Protein AF-A0A1G3L7H3-F1 (afdb_monomer_lite)

Radius of gyration: 24.16 Å; chains: 1; bounding box: 56×53×62 Å

Structure (mmCIF, N/CA/C/O backbone):
data_AF-A0A1G3L7H3-F1
#
_entry.id   AF-A0A1G3L7H3-F1
#
loop_
_atom_site.group_PDB
_atom_site.id
_atom_site.type_symbol
_atom_site.label_atom_id
_atom_site.label_alt_id
_atom_site.label_comp_id
_atom_site.label_asym_id
_atom_site.label_entity_id
_atom_site.label_seq_id
_atom_site.pdbx_PDB_ins_code
_atom_site.Cartn_x
_atom_site.Cartn_y
_atom_site.Cartn_z
_atom_site.occupancy
_atom_site.B_iso_or_equiv
_atom_site.auth_seq_id
_atom_site.auth_comp_id
_atom_site.auth_asym_id
_atom_site.auth_atom_id
_atom_site.pdbx_PDB_model_num
ATOM 1 N N . MET A 1 1 ? -13.886 23.926 3.630 1.00 54.88 1 MET A N 1
ATOM 2 C CA . MET A 1 1 ? -14.546 22.627 3.882 1.00 54.88 1 MET A CA 1
ATOM 3 C C . MET A 1 1 ? -13.774 21.554 3.128 1.00 54.88 1 MET A C 1
ATOM 5 O O . MET A 1 1 ? -13.345 21.834 2.013 1.00 54.88 1 MET A O 1
ATOM 9 N N . ARG A 1 2 ? -13.486 20.394 3.735 1.00 67.50 2 ARG A N 1
ATOM 10 C CA . ARG A 1 2 ? -12.746 19.314 3.052 1.00 67.50 2 ARG A CA 1
ATOM 11 C C . ARG A 1 2 ? -13.749 18.470 2.260 1.00 67.50 2 ARG A C 1
ATOM 13 O O . ARG A 1 2 ? -14.740 18.019 2.831 1.00 67.50 2 ARG A O 1
ATOM 20 N N . LYS A 1 3 ? -13.498 18.273 0.964 1.00 84.94 3 LYS A N 1
ATOM 21 C CA . LYS A 1 3 ? -14.360 17.467 0.092 1.00 84.94 3 LYS A CA 1
ATOM 22 C C . LYS A 1 3 ? -13.846 16.032 -0.001 1.00 84.94 3 LYS A C 1
ATOM 24 O O . LYS A 1 3 ? -12.677 15.807 -0.307 1.00 84.94 3 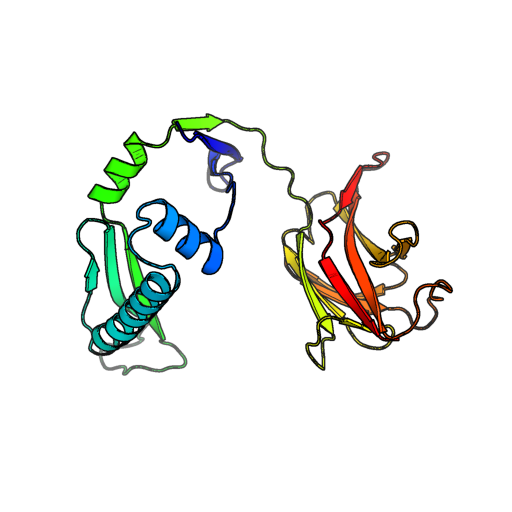LYS A O 1
ATOM 29 N N . LEU A 1 4 ? -14.719 15.062 0.240 1.00 89.25 4 LEU A N 1
ATOM 30 C CA . LEU A 1 4 ? -14.486 13.647 -0.012 1.00 89.25 4 LEU A CA 1
ATOM 31 C C . LEU A 1 4 ? -14.933 13.319 -1.440 1.00 89.25 4 LEU A C 1
ATOM 33 O O . LEU A 1 4 ? -16.130 13.247 -1.731 1.00 89.25 4 LEU A O 1
ATOM 37 N N . GLY A 1 5 ? -13.960 13.114 -2.325 1.00 92.00 5 GLY A N 1
ATOM 38 C CA . GLY A 1 5 ? -14.215 12.707 -3.703 1.00 92.00 5 GLY A CA 1
ATOM 39 C C . GLY A 1 5 ? -14.774 11.284 -3.783 1.00 92.00 5 GLY A C 1
ATOM 40 O O . GLY A 1 5 ? -14.257 10.369 -3.136 1.00 92.00 5 GLY A O 1
ATOM 41 N N . TYR A 1 6 ? -15.802 11.069 -4.603 1.00 94.69 6 TYR A N 1
ATOM 42 C CA . TYR A 1 6 ? -16.317 9.740 -4.934 1.00 94.69 6 TYR A CA 1
ATOM 43 C C . TYR A 1 6 ? -16.574 9.570 -6.433 1.00 94.69 6 TYR A C 1
ATOM 45 O O . TYR A 1 6 ? -16.919 10.514 -7.133 1.00 94.69 6 TYR A O 1
ATOM 53 N N . TYR A 1 7 ? -16.485 8.336 -6.924 1.00 93.31 7 TYR A N 1
ATOM 54 C CA . TYR A 1 7 ? -16.929 7.964 -8.268 1.00 93.31 7 TYR A CA 1
ATOM 55 C C . TYR A 1 7 ? -17.871 6.765 -8.210 1.00 93.31 7 TYR A C 1
ATOM 57 O O . TYR A 1 7 ? -17.886 6.002 -7.243 1.00 93.31 7 TYR A O 1
ATOM 65 N N . LEU A 1 8 ? -18.674 6.584 -9.257 1.00 94.50 8 LEU A N 1
ATOM 66 C CA . LEU A 1 8 ? -19.616 5.473 -9.342 1.00 94.50 8 LEU A CA 1
ATOM 67 C C . LEU A 1 8 ? -18.969 4.260 -10.015 1.00 94.50 8 LEU A C 1
ATOM 69 O O . LEU A 1 8 ? -18.327 4.370 -11.058 1.00 94.50 8 LEU A O 1
ATOM 73 N N . LYS A 1 9 ? -19.181 3.080 -9.435 1.00 90.38 9 LYS A N 1
ATOM 74 C CA . LYS A 1 9 ? -18.829 1.781 -10.017 1.00 90.38 9 LYS A CA 1
ATOM 75 C C . LYS A 1 9 ? -20.094 0.937 -10.132 1.00 90.38 9 LYS A C 1
ATOM 77 O O . LYS A 1 9 ? -20.925 0.959 -9.229 1.00 90.38 9 LYS A O 1
ATOM 82 N N . LYS A 1 10 ? -20.241 0.172 -11.218 1.00 89.31 10 LYS A N 1
ATOM 83 C CA . LYS A 1 10 ? -21.339 -0.798 -11.339 1.00 89.31 10 LYS A CA 1
ATOM 84 C C . LYS A 1 10 ? -21.277 -1.793 -10.175 1.00 89.31 10 LYS A C 1
ATOM 86 O O . LYS A 1 10 ? -20.201 -2.312 -9.862 1.00 89.31 10 LYS A O 1
ATOM 91 N N . ASN A 1 11 ? -22.414 -2.030 -9.533 1.00 89.56 11 ASN A N 1
ATOM 92 C CA . ASN A 1 11 ? -22.533 -3.029 -8.483 1.00 89.56 11 ASN A CA 1
ATOM 93 C C . ASN A 1 11 ? -22.408 -4.433 -9.111 1.00 89.56 11 ASN A C 1
ATOM 95 O O . ASN A 1 11 ? -23.114 -4.718 -10.074 1.00 89.56 11 ASN A O 1
ATOM 99 N N . PRO A 1 12 ? -21.528 -5.323 -8.619 1.00 83.31 12 PRO A N 1
ATOM 100 C CA . PRO A 1 12 ? -21.441 -6.686 -9.147 1.00 83.31 12 PRO A CA 1
ATOM 101 C C . PRO A 1 12 ? -22.656 -7.560 -8.791 1.00 83.31 12 PRO A C 1
ATOM 103 O O . PRO A 1 12 ? -22.856 -8.590 -9.4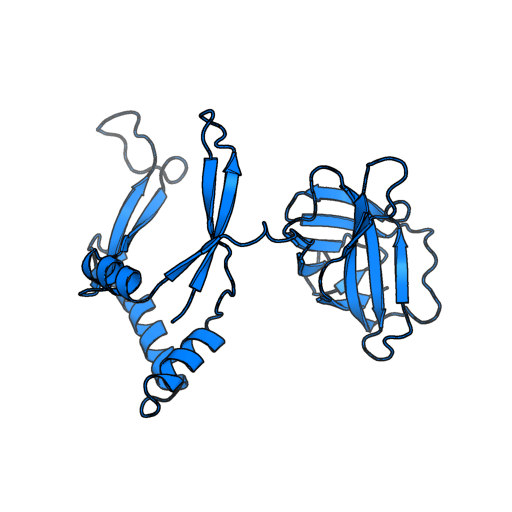22 1.00 83.31 12 PRO A O 1
ATOM 106 N N . LEU A 1 13 ? -23.459 -7.163 -7.799 1.00 92.56 13 LEU A N 1
ATOM 107 C CA . LEU A 1 13 ? -24.595 -7.935 -7.281 1.00 92.56 13 LEU A CA 1
ATOM 108 C C . LEU A 1 13 ? -25.962 -7.385 -7.718 1.00 92.56 13 LEU A C 1
ATOM 110 O O . LEU A 1 13 ? -26.991 -7.952 -7.369 1.00 92.56 13 LEU A O 1
ATOM 114 N N . SER A 1 14 ? -26.006 -6.256 -8.431 1.00 92.19 14 SER A N 1
ATOM 115 C CA . SER A 1 14 ? -27.261 -5.656 -8.901 1.00 92.19 14 SER A CA 1
ATOM 116 C C . SER A 1 14 ? -27.042 -4.761 -10.121 1.00 92.19 14 SER A C 1
ATOM 118 O O . SER A 1 14 ? -25.912 -4.447 -10.484 1.00 92.19 14 SER A O 1
ATOM 120 N N . ASN A 1 15 ? -28.126 -4.285 -10.737 1.00 90.31 15 ASN A N 1
ATOM 121 C CA . ASN A 1 15 ? -28.050 -3.331 -11.849 1.00 90.31 15 ASN A CA 1
ATOM 122 C C . ASN A 1 15 ? -27.759 -1.880 -11.414 1.00 90.31 15 ASN A C 1
ATOM 124 O O . ASN A 1 15 ? -27.652 -1.001 -12.265 1.00 90.31 15 ASN A O 1
ATOM 128 N N . ASN A 1 16 ? -27.607 -1.623 -10.112 1.00 95.25 16 ASN A N 1
ATOM 129 C CA . ASN A 1 16 ? -27.354 -0.289 -9.571 1.00 95.25 16 ASN A CA 1
ATOM 130 C C . ASN A 1 16 ? -25.855 0.057 -9.554 1.00 95.25 16 ASN A C 1
ATOM 132 O O . ASN A 1 16 ? -24.985 -0.778 -9.812 1.00 95.25 16 ASN A O 1
ATOM 136 N N . PHE A 1 17 ? -25.538 1.304 -9.208 1.00 93.56 17 PHE A N 1
ATOM 137 C CA . PHE A 1 17 ? -24.168 1.767 -8.984 1.00 93.56 17 PHE A CA 1
ATOM 138 C C . PHE A 1 17 ? -23.878 1.897 -7.486 1.00 93.56 17 PHE A C 1
ATOM 140 O O . PHE A 1 17 ? -24.770 2.190 -6.696 1.00 93.56 17 PHE A O 1
ATOM 147 N N . ILE A 1 18 ? -22.617 1.703 -7.107 1.00 93.88 18 ILE A N 1
ATOM 148 C CA . ILE A 1 18 ? -22.095 1.980 -5.767 1.00 93.88 18 ILE A CA 1
ATOM 149 C C . ILE A 1 18 ? -21.067 3.108 -5.842 1.00 93.88 18 ILE A C 1
ATOM 151 O O . ILE A 1 18 ? -20.291 3.186 -6.799 1.00 93.88 18 ILE A O 1
ATOM 155 N N . ALA A 1 19 ? -21.057 3.980 -4.836 1.00 93.75 19 ALA A N 1
ATOM 156 C CA . ALA A 1 19 ? -20.016 4.987 -4.689 1.00 93.75 19 ALA A CA 1
ATOM 157 C C . ALA A 1 19 ? -18.731 4.332 -4.167 1.00 93.75 19 ALA A C 1
ATOM 159 O O . ALA A 1 19 ? -18.762 3.527 -3.236 1.00 93.75 19 ALA A O 1
ATOM 160 N N . LYS A 1 20 ? -17.597 4.692 -4.761 1.00 91.56 20 LYS A N 1
ATOM 161 C CA . LYS A 1 20 ? -16.267 4.392 -4.240 1.00 91.56 20 LYS A CA 1
ATOM 162 C C . LYS A 1 20 ? -15.556 5.707 -3.959 1.00 91.56 20 LYS A C 1
ATOM 164 O O . LYS A 1 20 ? -15.502 6.573 -4.828 1.00 91.56 20 LYS A O 1
ATOM 169 N N . THR A 1 21 ? -15.040 5.847 -2.745 1.00 90.31 21 THR A N 1
ATOM 170 C CA . THR A 1 21 ? -14.288 7.028 -2.327 1.00 90.31 21 THR A CA 1
ATOM 171 C C . THR A 1 21 ? -12.902 7.037 -2.961 1.00 90.31 21 THR A C 1
ATOM 173 O O . THR A 1 21 ? -12.314 5.988 -3.249 1.00 90.31 21 THR A O 1
ATOM 176 N N . VAL A 1 22 ? -12.391 8.240 -3.198 1.00 84.62 22 VAL A N 1
ATOM 177 C CA . VAL A 1 22 ? -11.018 8.483 -3.629 1.00 84.62 22 VAL A CA 1
ATOM 178 C C . VAL A 1 22 ? -10.210 8.869 -2.400 1.00 84.62 22 VAL A C 1
ATOM 180 O O . VAL A 1 22 ? -10.469 9.894 -1.773 1.00 84.62 22 VAL A O 1
ATOM 183 N N . THR A 1 23 ? -9.243 8.030 -2.037 1.00 80.50 23 THR A N 1
ATOM 184 C CA . THR A 1 23 ? -8.272 8.364 -0.993 1.00 80.50 23 THR A CA 1
ATOM 185 C C . THR A 1 23 ? -7.302 9.398 -1.554 1.00 80.50 23 THR A C 1
ATOM 187 O O . THR A 1 23 ? -6.620 9.117 -2.534 1.00 80.50 23 THR A O 1
ATOM 190 N N . VAL A 1 24 ? -7.261 10.588 -0.949 1.00 77.31 24 VAL A N 1
ATOM 191 C CA . VAL A 1 24 ? -6.397 11.694 -1.400 1.00 77.31 24 VAL A CA 1
ATOM 192 C C . VAL A 1 24 ? -4.953 11.498 -0.942 1.00 77.31 24 VAL A C 1
ATOM 194 O O . VAL A 1 24 ? -4.030 11.776 -1.695 1.00 77.31 24 VAL A O 1
ATOM 197 N N . ASN A 1 25 ? -4.755 11.017 0.286 1.00 72.88 25 ASN A N 1
ATOM 198 C CA . ASN A 1 25 ? -3.435 10.727 0.833 1.00 72.88 25 ASN A CA 1
ATOM 199 C C . ASN A 1 25 ? -3.530 9.651 1.928 1.00 72.88 25 ASN A C 1
ATOM 201 O O . ASN A 1 25 ? -4.594 9.466 2.525 1.00 72.88 25 ASN A O 1
ATOM 205 N N . THR A 1 26 ? -2.417 8.976 2.208 1.00 77.31 26 THR A N 1
ATOM 206 C CA . THR A 1 26 ? -2.240 8.099 3.372 1.00 77.31 26 THR A CA 1
ATOM 207 C C . THR A 1 26 ? -1.131 8.678 4.236 1.00 77.31 26 THR A C 1
ATOM 209 O O . THR A 1 26 ? -0.016 8.843 3.762 1.00 77.31 26 THR A O 1
ATOM 212 N N . TYR A 1 27 ? -1.433 8.982 5.495 1.00 78.62 27 TYR A N 1
ATOM 213 C CA . TYR A 1 27 ? -0.454 9.554 6.417 1.00 78.62 27 TYR A CA 1
ATOM 214 C C . TYR A 1 27 ? 0.389 8.438 7.038 1.00 78.62 27 TYR A C 1
ATOM 216 O O . TYR A 1 27 ? -0.152 7.497 7.620 1.00 78.62 27 TYR A O 1
ATOM 224 N N . THR A 1 28 ? 1.710 8.559 6.936 1.00 85.56 28 THR A N 1
ATOM 225 C CA . THR A 1 28 ? 2.675 7.748 7.689 1.00 85.56 28 THR A CA 1
ATOM 226 C C . THR A 1 28 ? 2.697 8.148 9.168 1.00 85.56 28 THR A C 1
ATOM 228 O O . THR A 1 28 ? 2.243 9.232 9.536 1.00 85.56 28 THR A O 1
ATOM 231 N N . ASP A 1 29 ? 3.306 7.322 10.027 1.00 82.00 29 ASP A N 1
ATOM 232 C CA . ASP A 1 29 ? 3.497 7.640 11.452 1.00 82.00 29 ASP A CA 1
ATOM 233 C C . ASP A 1 29 ? 4.157 9.012 11.665 1.00 82.00 29 ASP A C 1
ATOM 235 O O . ASP A 1 29 ? 3.761 9.769 12.551 1.00 82.00 29 ASP A O 1
ATOM 239 N N . LYS A 1 30 ? 5.159 9.357 10.842 1.00 87.50 30 LYS A N 1
ATOM 240 C CA . LYS A 1 30 ? 5.865 10.642 10.936 1.00 87.50 30 LYS A CA 1
ATOM 241 C C . LYS A 1 30 ? 4.940 11.809 10.590 1.00 87.50 30 LYS A C 1
ATOM 243 O O . LYS A 1 30 ? 4.919 12.797 11.317 1.00 87.50 30 LYS A O 1
ATOM 248 N N . GLU A 1 31 ? 4.184 11.693 9.503 1.00 89.81 31 GLU A N 1
ATOM 249 C CA . GLU A 1 31 ? 3.268 12.746 9.050 1.00 89.81 31 GLU A CA 1
ATOM 250 C C . GLU A 1 31 ? 2.092 12.918 10.008 1.00 89.81 31 GLU A C 1
ATOM 252 O O . GLU A 1 31 ? 1.693 14.045 10.285 1.00 89.81 31 GLU A O 1
ATOM 257 N N . PHE A 1 32 ? 1.565 11.822 10.560 1.00 93.00 32 PHE A N 1
ATOM 258 C CA . PHE A 1 32 ? 0.487 11.881 11.541 1.00 93.00 32 PHE A CA 1
ATOM 259 C C . PHE A 1 32 ? 0.943 12.527 12.856 1.00 93.00 32 PHE A C 1
ATOM 261 O O . PHE A 1 32 ? 0.247 13.392 13.378 1.00 93.00 32 PHE A O 1
ATOM 268 N N . VAL A 1 33 ? 2.138 12.186 13.359 1.00 94.81 33 VAL A N 1
ATOM 269 C CA . VAL A 1 33 ? 2.725 12.852 14.537 1.00 94.81 33 VAL A CA 1
ATOM 270 C C . VAL A 1 33 ? 2.919 14.345 14.290 1.00 94.81 33 VAL A C 1
ATOM 272 O O . VAL A 1 33 ? 2.589 15.153 15.155 1.00 94.81 33 VAL A O 1
ATOM 275 N N . SER A 1 34 ? 3.436 14.714 13.117 1.00 93.62 34 SER A N 1
ATOM 276 C CA . SER A 1 34 ? 3.629 16.123 12.777 1.00 93.62 34 SER A CA 1
ATOM 277 C C . SER A 1 34 ? 2.290 16.862 12.685 1.00 93.62 34 SER A C 1
ATOM 279 O O . SER A 1 34 ? 2.163 17.964 13.208 1.00 93.62 34 SER A O 1
ATOM 281 N N . ALA A 1 35 ? 1.249 16.228 12.130 1.00 94.75 35 ALA A N 1
ATOM 282 C CA . ALA A 1 35 ? -0.106 16.778 12.128 1.00 94.75 35 ALA A CA 1
ATOM 283 C C . ALA A 1 35 ? -0.653 16.973 13.554 1.00 94.75 35 ALA A C 1
ATOM 285 O O . ALA A 1 35 ? -1.207 18.024 13.849 1.00 94.75 35 ALA A O 1
ATOM 286 N N . MET A 1 36 ? -0.446 16.018 14.468 1.00 96.31 36 MET A N 1
ATOM 287 C CA . MET A 1 36 ? -0.836 16.178 15.877 1.00 96.31 36 MET A CA 1
ATOM 288 C C . MET A 1 36 ? -0.100 17.341 16.560 1.00 96.31 36 MET A C 1
ATOM 290 O O . MET A 1 36 ? -0.717 18.090 17.309 1.00 96.31 36 MET A O 1
ATOM 294 N N . HIS A 1 37 ? 1.197 17.516 16.288 1.00 95.44 37 HIS A N 1
ATOM 295 C CA . HIS A 1 37 ? 1.975 18.646 16.809 1.00 95.44 37 HIS A CA 1
ATOM 296 C C . HIS A 1 37 ? 1.493 19.995 16.254 1.00 95.44 37 HIS A C 1
ATOM 298 O O . HIS A 1 37 ? 1.560 21.009 16.939 1.00 95.44 37 HIS A O 1
ATOM 304 N N . GLN A 1 38 ? 0.991 20.024 15.019 1.00 96.12 38 GLN A N 1
ATOM 305 C CA . GLN A 1 38 ? 0.409 21.235 14.438 1.00 96.12 38 GLN A CA 1
ATOM 306 C C . GLN A 1 38 ? -0.933 21.611 15.079 1.00 96.12 38 GLN A C 1
ATOM 308 O O . GLN A 1 38 ? -1.233 22.799 15.175 1.00 96.12 38 GLN A O 1
ATOM 313 N N . GLU A 1 39 ? -1.720 20.629 15.531 1.00 94.88 39 GLU A N 1
ATOM 314 C CA . GLU A 1 39 ? -2.966 20.876 16.272 1.00 94.88 39 GLU A CA 1
ATOM 315 C C . GLU A 1 39 ? -2.697 21.398 17.698 1.00 94.88 39 GLU A C 1
ATOM 317 O O . GLU A 1 39 ? -3.460 22.220 18.202 1.00 94.88 39 GLU A O 1
ATOM 322 N N . ASP A 1 40 ? -1.600 20.971 18.339 1.00 93.75 40 ASP A N 1
ATOM 323 C CA . ASP A 1 40 ? -1.125 21.521 19.616 1.00 93.75 40 ASP A CA 1
ATOM 324 C C . ASP A 1 40 ? 0.410 21.568 19.680 1.00 93.75 40 ASP A C 1
ATOM 326 O O . ASP A 1 40 ? 1.094 20.576 19.963 1.00 93.75 40 ASP A O 1
ATOM 330 N N . ASN A 1 41 ? 0.959 22.764 19.458 1.00 92.06 41 ASN A N 1
ATOM 331 C CA . ASN A 1 41 ? 2.401 22.991 19.403 1.00 92.06 41 ASN A CA 1
ATOM 332 C C . ASN A 1 41 ? 3.088 23.000 20.781 1.00 92.06 41 ASN A C 1
ATOM 334 O O . ASN A 1 41 ? 4.317 23.073 20.842 1.00 92.06 41 ASN A O 1
ATOM 338 N N . ASN A 1 42 ? 2.333 22.882 21.880 1.00 96.06 42 ASN A N 1
ATOM 339 C CA . ASN A 1 42 ? 2.896 22.789 23.229 1.00 96.06 42 ASN A CA 1
ATOM 340 C C . ASN A 1 42 ? 3.446 21.391 23.542 1.00 96.06 42 ASN A C 1
ATOM 342 O O . ASN A 1 42 ? 4.229 21.230 24.480 1.00 96.06 42 ASN A O 1
ATOM 346 N N . ILE A 1 43 ? 3.048 20.373 22.772 1.00 95.00 43 ILE A N 1
ATOM 347 C CA . ILE A 1 43 ? 3.521 18.997 22.926 1.00 95.00 43 ILE A CA 1
ATOM 348 C C . ILE A 1 43 ? 4.512 18.706 21.807 1.00 95.00 43 ILE A C 1
ATOM 350 O O . ILE A 1 43 ? 4.163 18.762 20.633 1.00 95.00 43 ILE A O 1
ATOM 354 N N . SER A 1 44 ? 5.751 18.356 22.146 1.00 97.00 44 SER A N 1
ATOM 355 C CA . SER A 1 44 ? 6.759 18.019 21.134 1.00 97.00 44 SER A CA 1
ATOM 356 C C . SER A 1 44 ? 6.398 16.743 20.364 1.00 97.00 44 SER A C 1
ATOM 358 O O . SER A 1 44 ? 5.818 15.803 20.914 1.00 97.00 44 SER A O 1
ATOM 360 N N . GLU A 1 45 ? 6.839 16.645 19.106 1.00 96.12 45 GLU A N 1
ATOM 361 C CA . GLU A 1 45 ? 6.672 15.426 18.299 1.00 96.12 45 GLU A CA 1
ATOM 362 C C . GLU A 1 45 ? 7.213 14.165 18.997 1.00 96.12 45 GLU A C 1
ATOM 364 O O . GLU A 1 45 ? 6.661 13.073 18.847 1.00 96.12 45 GLU A O 1
ATOM 369 N N . GLN A 1 46 ? 8.290 14.297 19.780 1.00 96.50 46 GLN A N 1
ATOM 370 C CA . GLN A 1 46 ? 8.865 13.181 20.526 1.00 96.50 46 GLN A CA 1
ATOM 371 C C . GLN A 1 46 ? 7.930 12.711 21.647 1.00 96.50 46 GLN A C 1
ATOM 373 O O . GLN A 1 46 ? 7.684 11.512 21.770 1.00 96.50 46 GLN A O 1
ATOM 378 N N . GLN A 1 47 ? 7.340 13.640 22.403 1.00 97.62 47 GLN A N 1
ATOM 379 C CA . GLN A 1 47 ? 6.350 13.303 23.429 1.00 97.62 47 GLN A CA 1
ATOM 380 C C . GLN A 1 47 ? 5.117 12.625 22.820 1.00 97.62 47 GLN A C 1
ATOM 382 O O . GLN A 1 47 ? 4.650 11.622 23.357 1.00 97.62 47 GLN A O 1
ATOM 387 N N . ILE A 1 48 ? 4.628 13.104 21.670 1.00 97.62 48 ILE A N 1
ATOM 388 C CA . ILE A 1 48 ? 3.507 12.476 20.950 1.00 97.62 48 ILE A CA 1
ATOM 389 C C . ILE A 1 48 ? 3.852 11.026 20.575 1.00 97.62 48 ILE A C 1
ATOM 391 O O . ILE A 1 48 ? 3.071 10.110 20.845 1.00 97.62 48 ILE A O 1
ATOM 395 N N . LYS A 1 49 ? 5.045 10.786 20.010 1.00 96.31 49 LYS A N 1
ATOM 396 C CA . LYS A 1 49 ? 5.522 9.428 19.683 1.00 96.31 49 LYS A CA 1
ATOM 397 C C . LYS A 1 49 ? 5.568 8.525 20.909 1.00 96.31 49 LYS A C 1
ATOM 399 O O . LYS A 1 49 ? 5.172 7.360 20.826 1.00 96.31 49 LYS A O 1
ATOM 404 N N . ASP A 1 50 ? 6.048 9.037 22.035 1.00 97.12 50 ASP A N 1
ATOM 405 C CA . ASP A 1 50 ? 6.181 8.252 23.260 1.00 97.12 50 ASP A CA 1
ATOM 406 C C . ASP A 1 50 ? 4.813 7.900 23.861 1.00 97.12 50 ASP A C 1
ATOM 408 O O . ASP A 1 50 ? 4.601 6.752 24.266 1.00 97.12 50 ASP A O 1
ATOM 412 N N . VAL A 1 51 ? 3.844 8.820 23.810 1.00 96.50 51 VAL A N 1
ATOM 413 C CA . VAL A 1 51 ? 2.447 8.552 24.195 1.00 96.50 51 VAL A CA 1
ATOM 414 C C . VAL A 1 51 ? 1.818 7.486 23.296 1.00 96.50 51 VAL A C 1
ATOM 416 O O . VAL A 1 51 ? 1.209 6.546 23.807 1.00 96.50 51 VAL A O 1
ATOM 419 N N . MET A 1 52 ? 2.006 7.562 21.976 1.00 95.62 52 MET A N 1
ATOM 420 C CA . MET A 1 52 ? 1.491 6.557 21.035 1.00 95.62 52 MET A CA 1
ATOM 421 C C . MET A 1 52 ? 2.074 5.163 21.310 1.00 95.62 52 MET A C 1
ATOM 423 O O . MET A 1 52 ? 1.335 4.177 21.386 1.00 95.62 52 MET A O 1
ATOM 427 N N . LYS A 1 53 ? 3.389 5.063 21.547 1.00 95.94 53 LYS A N 1
ATOM 428 C CA . LYS A 1 53 ? 4.039 3.798 21.936 1.00 95.94 53 LYS A CA 1
ATOM 429 C C . LYS A 1 53 ? 3.479 3.252 23.248 1.00 95.94 53 LYS A C 1
ATOM 431 O O . LYS A 1 53 ? 3.239 2.047 23.364 1.00 95.94 53 LYS A O 1
ATOM 436 N N . LEU A 1 54 ? 3.264 4.123 24.234 1.00 97.44 54 LEU A N 1
ATOM 437 C CA . LEU A 1 54 ? 2.699 3.739 25.523 1.00 97.44 54 LEU A CA 1
ATOM 438 C C . LEU A 1 54 ? 1.254 3.246 25.382 1.00 97.44 54 LEU A C 1
ATOM 440 O O . LEU A 1 54 ? 0.908 2.227 25.986 1.00 97.44 54 LEU A O 1
ATOM 444 N N . LEU A 1 55 ? 0.439 3.913 24.559 1.00 95.62 55 LEU A N 1
ATOM 445 C CA . LEU A 1 55 ? -0.928 3.503 24.241 1.00 95.62 55 LEU A CA 1
ATOM 446 C C . LEU A 1 55 ? -0.948 2.102 23.623 1.00 95.62 55 LEU A C 1
ATOM 448 O O . LEU A 1 55 ? -1.691 1.243 24.099 1.00 95.62 55 LEU A O 1
ATOM 452 N N . ILE A 1 56 ? -0.097 1.840 22.625 1.00 95.62 56 ILE A N 1
ATOM 453 C CA . ILE A 1 56 ? 0.017 0.526 21.970 1.00 95.62 56 ILE A CA 1
ATOM 454 C C . ILE A 1 56 ? 0.419 -0.551 22.984 1.00 95.62 56 ILE A C 1
ATOM 456 O O . ILE A 1 56 ? -0.259 -1.572 23.112 1.00 95.62 56 ILE A O 1
ATOM 460 N N . LYS A 1 57 ? 1.491 -0.314 23.752 1.00 97.56 57 LYS A N 1
ATOM 461 C CA . LYS A 1 57 ? 2.013 -1.276 24.737 1.00 97.56 57 LYS A CA 1
ATOM 462 C C . LYS A 1 57 ? 0.988 -1.596 25.826 1.00 97.56 57 LYS A C 1
ATOM 464 O O . LYS A 1 57 ? 0.796 -2.759 26.181 1.00 97.56 57 LYS A O 1
ATOM 469 N N . THR A 1 58 ? 0.327 -0.569 26.352 1.00 97.81 58 THR A N 1
ATOM 470 C CA . THR A 1 58 ? -0.703 -0.716 27.388 1.00 97.81 58 THR A CA 1
ATOM 471 C C . THR A 1 58 ? -1.913 -1.458 26.839 1.00 97.81 58 THR A C 1
ATOM 473 O O . THR A 1 58 ? -2.414 -2.378 27.485 1.00 97.81 58 THR A O 1
ATOM 476 N N . SER A 1 59 ? -2.328 -1.127 25.614 1.00 96.69 59 SER A N 1
ATOM 477 C CA . SER A 1 59 ? -3.456 -1.785 24.962 1.00 96.69 59 SER A CA 1
ATOM 478 C C . SER A 1 59 ? -3.199 -3.270 24.743 1.00 96.69 59 SER A C 1
ATOM 480 O O . SER A 1 59 ? -4.044 -4.089 25.093 1.00 96.69 59 SER A O 1
ATOM 482 N N . ALA A 1 60 ? -2.012 -3.640 24.256 1.00 96.56 60 ALA A N 1
ATOM 483 C CA . ALA A 1 60 ? -1.636 -5.039 24.064 1.00 96.56 60 ALA A CA 1
ATOM 484 C C . ALA A 1 60 ? -1.726 -5.845 25.372 1.00 96.56 60 ALA A C 1
ATOM 486 O O . ALA A 1 60 ? -2.304 -6.930 25.382 1.00 96.56 60 ALA A O 1
ATOM 487 N N . LYS A 1 61 ? -1.230 -5.285 26.486 1.00 97.94 61 LYS A N 1
ATOM 488 C CA . LYS A 1 61 ? -1.296 -5.920 27.813 1.00 97.94 61 LYS A CA 1
ATOM 489 C C . LYS A 1 61 ? -2.733 -6.107 28.309 1.00 97.94 61 LYS A C 1
ATOM 491 O O . LYS A 1 61 ? -3.050 -7.135 28.897 1.00 97.94 61 LYS A O 1
ATOM 496 N N . ILE A 1 62 ? -3.598 -5.114 28.112 1.00 97.88 62 ILE A N 1
ATOM 497 C CA . ILE A 1 62 ? -4.999 -5.190 28.550 1.00 97.88 62 ILE A CA 1
ATOM 498 C C . ILE A 1 62 ? -5.768 -6.209 27.697 1.00 97.88 62 ILE A C 1
ATOM 500 O O . ILE A 1 62 ? -6.468 -7.062 28.245 1.00 97.88 62 ILE A O 1
ATOM 504 N N . LEU A 1 63 ? -5.603 -6.163 26.371 1.00 97.31 63 LEU A N 1
ATOM 505 C CA . LEU A 1 63 ? -6.271 -7.067 25.429 1.00 97.31 63 LEU A CA 1
ATOM 506 C C . LEU A 1 63 ? -5.812 -8.523 25.604 1.00 97.31 63 LEU A C 1
ATOM 508 O O . LEU A 1 63 ? -6.632 -9.429 25.480 1.00 97.31 63 LEU A O 1
ATOM 512 N N . SER A 1 64 ? -4.540 -8.771 25.946 1.00 96.44 64 SER A N 1
ATOM 513 C CA . SER A 1 64 ? -4.037 -10.135 26.185 1.00 96.44 64 SER A CA 1
ATOM 514 C C . SER A 1 64 ? -4.678 -10.817 27.397 1.00 96.44 64 SER A C 1
ATOM 516 O O . SER A 1 64 ? -4.584 -12.029 27.536 1.00 96.44 64 SER A O 1
ATOM 518 N N . MET A 1 65 ? -5.330 -10.050 28.273 1.00 96.62 65 MET A N 1
ATOM 519 C CA . MET A 1 65 ? -6.101 -10.559 29.410 1.00 96.62 65 MET A CA 1
ATOM 520 C C . MET A 1 65 ? -7.581 -10.805 29.062 1.00 96.62 65 MET A C 1
ATOM 522 O O . MET A 1 65 ? -8.377 -11.074 29.953 1.00 96.62 65 MET A O 1
ATOM 526 N N . GLY A 1 66 ? -7.975 -10.674 27.789 1.00 95.81 66 GLY A N 1
ATOM 527 C CA . GLY A 1 66 ? -9.364 -10.837 27.344 1.00 95.81 66 GLY A CA 1
ATOM 528 C C . GLY A 1 66 ? -10.247 -9.600 27.545 1.00 95.81 66 GLY A C 1
ATOM 529 O O . GLY A 1 66 ? -11.438 -9.644 27.248 1.00 95.81 66 GLY A O 1
ATOM 530 N N . ASN A 1 67 ? -9.685 -8.486 28.023 1.00 98.00 67 ASN A N 1
ATOM 531 C CA . ASN A 1 67 ? -10.442 -7.257 28.259 1.00 98.00 67 ASN A CA 1
ATOM 532 C C . ASN A 1 67 ? -10.703 -6.489 26.958 1.00 98.00 67 ASN A C 1
ATOM 534 O O . ASN A 1 67 ? -9.964 -6.615 25.985 1.00 98.00 67 ASN A O 1
ATOM 538 N N . ALA A 1 68 ? -11.717 -5.624 26.969 1.00 97.75 68 ALA A N 1
ATOM 539 C CA . ALA A 1 68 ? -11.944 -4.631 25.923 1.00 97.75 68 ALA A CA 1
ATOM 540 C C . ALA A 1 68 ? -11.470 -3.243 26.378 1.00 97.75 68 ALA A C 1
ATOM 542 O O . ALA A 1 68 ? -11.537 -2.910 27.559 1.00 97.75 68 ALA A O 1
ATOM 543 N N . ILE A 1 69 ? -11.043 -2.418 25.425 1.00 98.06 69 ILE A N 1
ATOM 544 C CA . ILE A 1 69 ? -10.631 -1.031 25.653 1.00 98.06 69 ILE A CA 1
ATOM 545 C C . ILE A 1 69 ? -11.624 -0.124 24.945 1.00 98.06 69 ILE A C 1
ATOM 547 O O . ILE A 1 69 ? -11.883 -0.291 23.753 1.00 98.06 69 ILE A O 1
ATOM 551 N N . VAL A 1 70 ? -12.164 0.847 25.673 1.00 97.25 70 VAL A N 1
ATOM 552 C CA . VAL A 1 70 ? -12.981 1.922 25.111 1.00 97.25 70 VAL A CA 1
ATOM 553 C C . VAL A 1 70 ? -12.180 3.208 25.222 1.00 97.25 70 VAL A C 1
ATOM 555 O O . VAL A 1 70 ? -11.867 3.642 26.326 1.00 97.25 70 VAL A O 1
ATOM 558 N N . ILE A 1 71 ? -11.857 3.808 24.079 1.00 95.69 71 ILE A N 1
ATOM 559 C CA . ILE A 1 71 ? -11.346 5.175 24.000 1.00 95.69 71 ILE A CA 1
ATOM 560 C C . ILE A 1 71 ? -12.576 6.068 23.808 1.00 95.69 71 ILE A C 1
ATOM 562 O O . ILE A 1 71 ? -13.203 5.996 22.741 1.00 95.69 71 ILE A O 1
ATOM 566 N N . PRO A 1 72 ? -12.974 6.854 24.829 1.00 94.94 72 PRO A N 1
ATOM 567 C CA . PRO A 1 72 ? -14.215 7.616 24.801 1.00 94.94 72 PRO A CA 1
ATOM 568 C C . PRO A 1 72 ? -14.339 8.467 23.543 1.00 94.94 72 PRO A C 1
ATOM 570 O O . PRO A 1 72 ? -13.363 9.035 23.062 1.00 94.94 72 PRO A O 1
ATOM 573 N N . ASN A 1 73 ? -15.554 8.528 23.005 1.00 94.81 73 ASN A N 1
ATOM 574 C CA . ASN A 1 73 ? -15.911 9.250 21.785 1.00 94.81 73 ASN A CA 1
ATOM 575 C C . ASN A 1 73 ? -15.204 8.809 20.501 1.00 94.81 73 ASN A C 1
ATOM 577 O O . ASN A 1 73 ? -15.647 9.255 19.456 1.00 94.81 73 ASN A O 1
ATOM 581 N N . PHE A 1 74 ? -14.216 7.909 20.530 1.00 95.56 74 PHE A N 1
ATOM 582 C CA . PHE A 1 74 ? -13.423 7.558 19.352 1.00 95.56 74 PHE A CA 1
ATOM 583 C C . PHE A 1 74 ? -13.623 6.113 18.896 1.00 95.56 74 PHE A C 1
ATOM 585 O O . PHE A 1 74 ? -14.139 5.885 17.803 1.00 95.56 74 PHE A O 1
ATOM 592 N N . MET A 1 75 ? -13.256 5.122 19.714 1.00 97.00 75 MET A N 1
ATOM 593 C CA . MET A 1 75 ? -13.249 3.721 19.277 1.00 97.00 75 MET A CA 1
ATOM 594 C C . MET A 1 75 ? -13.305 2.718 20.434 1.00 97.00 75 MET A C 1
ATOM 596 O O . MET A 1 75 ? -12.916 3.013 21.564 1.00 97.00 75 MET A O 1
ATOM 600 N N . LYS A 1 76 ? -13.734 1.492 20.125 1.00 97.38 76 LYS A N 1
ATOM 601 C CA . LYS A 1 76 ? -13.635 0.319 21.000 1.00 97.38 76 LYS A CA 1
ATOM 602 C C . LYS A 1 76 ? -12.802 -0.769 20.333 1.00 97.38 76 LYS A C 1
ATOM 604 O O . LYS A 1 76 ? -13.042 -1.106 19.172 1.00 97.38 76 LYS A O 1
ATOM 609 N N . ILE A 1 77 ? -11.885 -1.350 21.101 1.00 97.81 77 ILE A N 1
ATOM 610 C CA . ILE A 1 77 ? -10.998 -2.444 20.698 1.00 97.81 77 ILE A CA 1
ATOM 611 C C . ILE A 1 77 ? -11.275 -3.652 21.597 1.00 97.81 77 ILE A C 1
ATOM 613 O O . ILE A 1 77 ? -11.389 -3.505 22.813 1.00 97.81 77 ILE A O 1
ATOM 617 N N . SER A 1 78 ? -11.408 -4.848 21.022 1.00 97.56 78 SER A N 1
ATOM 618 C CA . SER A 1 78 ? -11.670 -6.072 21.798 1.00 97.56 78 SER A CA 1
ATOM 619 C C . SER A 1 78 ? -11.106 -7.326 21.127 1.00 97.56 78 SER A C 1
ATOM 621 O O . SER A 1 78 ? -11.182 -7.431 19.899 1.00 97.56 78 SER A O 1
ATOM 623 N N . PRO A 1 79 ? -10.562 -8.287 21.892 1.00 97.50 79 PRO A N 1
ATOM 624 C CA . PRO A 1 79 ? -10.119 -9.562 21.347 1.00 97.50 79 PRO A CA 1
ATOM 625 C C . PRO A 1 79 ? -11.315 -10.479 21.055 1.00 97.50 79 PRO A C 1
ATOM 627 O O . PRO A 1 79 ? -12.397 -10.340 21.621 1.00 97.50 79 PRO A O 1
ATOM 630 N N . SER A 1 80 ? -11.116 -11.435 20.157 1.00 96.25 80 SER A N 1
ATOM 631 C CA . SER A 1 80 ? -12.054 -12.515 19.842 1.00 96.25 80 SER A CA 1
ATOM 632 C C . SER A 1 80 ? -11.294 -13.724 19.314 1.00 96.25 80 SER A C 1
ATOM 634 O O . SER A 1 80 ? -10.161 -13.587 18.858 1.00 96.25 80 SER A O 1
ATOM 636 N N . VAL A 1 81 ? -11.930 -14.891 19.322 1.00 96.44 81 VAL A N 1
ATOM 637 C CA . VAL A 1 81 ? -11.437 -16.080 18.621 1.00 96.44 81 VAL A CA 1
ATOM 638 C C . VAL A 1 81 ? -12.197 -16.226 17.304 1.00 96.44 81 VAL A C 1
ATOM 640 O O . VAL A 1 81 ? -13.411 -16.019 17.252 1.00 96.44 81 VAL A O 1
ATOM 643 N N . LYS A 1 82 ? -11.476 -16.541 16.229 1.00 95.50 82 LYS A N 1
ATOM 644 C CA . LYS A 1 82 ? -12.022 -16.847 14.902 1.00 95.50 82 LYS A CA 1
ATOM 645 C C . LYS A 1 82 ? -11.640 -18.268 14.497 1.00 95.50 82 LYS A C 1
ATOM 647 O O . LYS A 1 82 ? -10.601 -18.767 14.919 1.00 95.50 82 LYS A O 1
ATOM 652 N N . GLY A 1 83 ? -12.484 -18.871 13.662 1.00 94.19 83 GLY A N 1
ATOM 653 C CA . GLY A 1 83 ? -12.412 -20.272 13.250 1.00 94.19 83 GLY A CA 1
ATOM 654 C C . GLY A 1 83 ? -13.713 -21.014 13.572 1.00 94.19 83 GLY 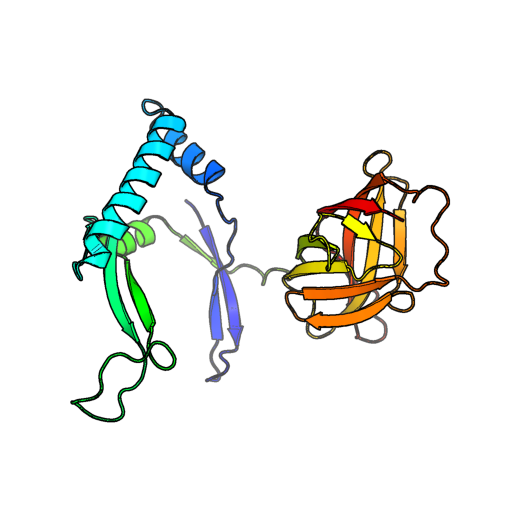A C 1
ATOM 655 O O . GLY A 1 83 ? -14.618 -20.437 14.178 1.00 94.19 83 GLY A O 1
ATOM 656 N N . THR A 1 84 ? -13.825 -22.259 13.120 1.00 95.62 84 THR A N 1
ATOM 657 C CA . THR A 1 84 ? -14.992 -23.126 13.343 1.00 95.62 84 THR A CA 1
ATOM 658 C C . THR A 1 84 ? -14.606 -24.288 14.245 1.00 95.62 84 THR A C 1
ATOM 660 O O . THR A 1 84 ? -13.610 -24.946 13.967 1.00 95.62 84 THR A O 1
ATOM 663 N N . PHE A 1 85 ? -15.423 -24.551 15.263 1.00 96.44 85 PHE A N 1
ATOM 664 C CA . PHE A 1 85 ? -15.281 -25.695 16.159 1.00 96.44 85 PHE A CA 1
ATOM 665 C C . PHE A 1 85 ? -16.249 -26.793 15.708 1.00 96.44 85 PHE A C 1
ATOM 667 O O . PHE A 1 85 ? -17.429 -26.521 15.478 1.00 96.44 85 PHE A O 1
ATOM 674 N N . ASP A 1 86 ? -15.749 -28.015 15.588 1.00 95.81 86 ASP A N 1
ATOM 675 C CA . ASP A 1 86 ? -16.485 -29.200 15.154 1.00 95.81 86 ASP A CA 1
ATOM 676 C C . ASP A 1 86 ? -17.331 -29.791 16.299 1.00 95.81 86 ASP A C 1
ATOM 678 O O . ASP A 1 86 ? -18.288 -30.528 16.057 1.00 95.81 86 ASP A O 1
ATOM 682 N N . SER A 1 87 ? -17.010 -29.458 17.557 1.00 96.25 87 SER A N 1
ATOM 683 C CA . SER A 1 87 ? -17.791 -29.858 18.734 1.00 96.25 87 SER A CA 1
ATOM 684 C C . SER A 1 87 ? -17.658 -28.869 19.905 1.00 96.25 87 SER A C 1
ATOM 686 O O . SER A 1 87 ? -16.686 -28.114 19.953 1.00 96.25 87 SER A O 1
ATOM 688 N N . PRO A 1 88 ? -18.593 -28.874 20.877 1.00 94.62 88 PRO A N 1
ATOM 689 C CA . PRO A 1 88 ? -18.524 -28.005 22.058 1.00 94.62 88 PRO A CA 1
ATOM 690 C C . PRO A 1 88 ? -17.318 -28.253 22.978 1.00 94.62 88 PRO A C 1
ATOM 692 O O . PRO A 1 88 ? -16.906 -27.337 23.684 1.00 94.62 88 PRO A O 1
ATOM 695 N N . ASP A 1 89 ? -16.762 -29.468 22.967 1.00 95.75 89 ASP A N 1
ATOM 696 C CA . ASP A 1 89 ? -15.634 -29.865 23.821 1.00 95.75 89 ASP A CA 1
ATOM 697 C C . ASP A 1 89 ? -14.269 -29.655 23.138 1.00 95.75 89 ASP A C 1
ATOM 699 O O . ASP A 1 89 ? -13.219 -29.905 23.735 1.00 95.75 89 ASP A O 1
ATOM 703 N N . GLU A 1 90 ? -14.256 -29.210 21.875 1.00 95.81 90 GLU A N 1
ATOM 704 C CA . GLU A 1 90 ? -13.019 -28.963 21.140 1.00 95.81 90 GLU A CA 1
ATOM 705 C C . GLU A 1 90 ? -12.260 -27.768 21.741 1.00 95.81 90 GLU A C 1
ATOM 707 O O . GLU A 1 90 ? -12.776 -26.657 21.874 1.00 95.81 90 GLU A O 1
ATOM 712 N N . GLY A 1 91 ? -10.994 -27.999 22.094 1.00 95.56 91 GLY A N 1
ATOM 713 C CA . GLY A 1 91 ? -10.086 -26.953 22.549 1.00 95.56 91 GLY A CA 1
ATOM 714 C C . GLY A 1 91 ? -9.608 -26.034 21.420 1.00 95.56 91 GLY A C 1
ATOM 715 O O . GLY A 1 91 ? -9.880 -26.226 20.238 1.00 95.56 91 GLY A O 1
ATOM 716 N N . PHE A 1 92 ? -8.834 -25.012 21.773 1.00 96.81 92 PHE A N 1
ATOM 717 C CA . PHE A 1 92 ? -8.225 -24.140 20.772 1.00 96.81 92 PHE A CA 1
ATOM 718 C C . PHE A 1 92 ? -7.120 -24.877 19.988 1.00 96.81 92 PHE A C 1
ATOM 720 O O . PHE A 1 92 ? -6.105 -25.257 20.570 1.00 96.81 92 PHE A O 1
ATOM 727 N N . ASP A 1 93 ? -7.279 -25.014 18.669 1.00 96.75 93 ASP A N 1
ATOM 728 C CA . ASP A 1 93 ? -6.251 -25.502 17.741 1.00 96.75 93 ASP A CA 1
ATOM 729 C C . ASP A 1 93 ? -5.678 -24.331 16.928 1.00 96.75 93 ASP A C 1
ATOM 731 O O . ASP A 1 93 ? -6.394 -23.696 16.159 1.00 96.75 93 ASP A O 1
ATOM 735 N N . ASN A 1 94 ? -4.376 -24.056 17.046 1.00 95.12 94 ASN A N 1
ATOM 736 C CA . ASN A 1 94 ? -3.711 -22.956 16.336 1.00 95.12 94 ASN A CA 1
ATOM 737 C C . ASN A 1 94 ? -3.590 -23.154 14.811 1.00 95.12 94 ASN A C 1
ATOM 739 O O . ASN A 1 94 ? -3.176 -22.228 14.112 1.00 95.12 94 ASN A O 1
ATOM 743 N N . LYS A 1 95 ? -3.940 -24.335 14.288 1.00 94.81 95 LYS A N 1
ATOM 744 C CA . LYS A 1 95 ? -4.036 -24.603 12.847 1.00 94.81 95 LYS A CA 1
ATOM 745 C C . LYS A 1 95 ? -5.400 -24.227 12.270 1.00 94.81 95 LYS A C 1
ATOM 747 O O . LYS A 1 95 ? -5.478 -23.896 11.089 1.00 94.81 95 LYS A O 1
ATOM 752 N N . LYS A 1 96 ? -6.461 -24.282 13.084 1.00 94.94 96 LYS A N 1
ATOM 753 C CA . LYS A 1 96 ? -7.847 -23.970 12.686 1.00 94.94 96 LYS A CA 1
ATOM 754 C C . LYS A 1 96 ? -8.312 -22.604 13.185 1.00 94.94 96 LYS A C 1
ATOM 756 O O . LYS A 1 96 ? -9.138 -21.950 12.547 1.00 94.94 96 LYS A O 1
ATOM 761 N N . HIS A 1 97 ? -7.811 -22.190 14.343 1.00 97.69 97 HIS A N 1
ATOM 762 C CA . HIS A 1 97 ? -8.286 -21.047 15.103 1.00 97.69 97 HIS A CA 1
ATOM 763 C C . HIS A 1 97 ? -7.185 -20.007 15.274 1.00 97.69 97 HIS A C 1
ATOM 765 O O . HIS A 1 97 ? -5.996 -20.313 15.353 1.00 97.69 97 HIS A O 1
ATOM 771 N N . TYR A 1 98 ? -7.592 -18.747 15.376 1.00 95.88 98 TYR A N 1
ATOM 772 C CA . TYR A 1 98 ? -6.678 -17.644 15.638 1.00 95.88 98 TYR A CA 1
ATOM 773 C C . TYR A 1 98 ? -7.355 -16.558 16.469 1.00 95.88 98 TYR A C 1
ATOM 775 O O . TYR A 1 98 ? -8.581 -16.404 16.469 1.00 95.88 98 TYR A O 1
ATOM 783 N N . VAL A 1 99 ? -6.539 -15.788 17.186 1.00 94.94 99 VAL A N 1
ATOM 784 C CA . VAL A 1 99 ? -7.002 -14.608 17.917 1.00 94.94 99 VAL A CA 1
ATOM 785 C C . VAL A 1 99 ? -7.123 -13.445 16.939 1.00 94.94 99 VAL A C 1
ATOM 787 O O . VAL A 1 99 ? -6.179 -13.110 16.228 1.00 94.94 99 VAL A O 1
ATOM 790 N N . ASN A 1 100 ? -8.291 -12.817 16.919 1.00 95.31 100 ASN A N 1
ATOM 791 C CA . ASN A 1 100 ? -8.596 -11.648 16.111 1.00 95.31 100 ASN A CA 1
ATOM 792 C C . ASN A 1 100 ? -8.875 -10.440 17.007 1.00 95.31 100 ASN A C 1
ATOM 794 O O . ASN A 1 100 ? -9.571 -10.560 18.017 1.00 95.31 100 ASN A O 1
ATOM 798 N N . VAL A 1 101 ? -8.411 -9.261 16.599 1.00 94.56 101 VAL A N 1
ATOM 799 C CA . VAL A 1 101 ? -8.734 -7.996 17.267 1.00 94.56 101 VAL A CA 1
ATOM 800 C C . VAL A 1 101 ? -9.838 -7.293 16.487 1.00 94.56 101 VAL A C 1
ATOM 802 O O . VAL A 1 101 ? -9.666 -6.939 15.325 1.00 94.56 101 VAL A O 1
ATOM 805 N N . ASN A 1 102 ? -10.982 -7.080 17.132 1.00 96.12 102 ASN A N 1
ATOM 806 C CA . ASN A 1 102 ? -12.068 -6.282 16.578 1.00 96.12 102 ASN A CA 1
ATOM 807 C C . ASN A 1 102 ? -11.878 -4.816 16.953 1.00 96.12 102 ASN A C 1
ATOM 809 O O . ASN A 1 102 ? -11.559 -4.494 18.100 1.00 96.12 102 ASN A O 1
ATOM 813 N N . CYS A 1 103 ? -12.159 -3.943 15.995 1.00 96.00 103 CYS A N 1
ATOM 814 C CA . CYS A 1 103 ? -12.168 -2.502 16.164 1.00 96.00 103 CYS A CA 1
ATOM 815 C C . CYS A 1 103 ? -13.509 -1.951 15.670 1.00 96.00 103 CYS A C 1
ATOM 817 O O . CYS A 1 103 ? -13.980 -2.330 14.598 1.00 96.00 103 CYS A O 1
ATOM 819 N N . SER A 1 104 ? -14.124 -1.068 16.452 1.00 96.56 104 SER A N 1
ATOM 820 C CA . SER A 1 104 ? -15.348 -0.354 16.075 1.00 96.56 104 SER A CA 1
ATOM 821 C C . SER A 1 104 ? -15.196 1.128 16.393 1.00 96.56 104 SER A C 1
ATOM 823 O O . SER A 1 104 ? -14.661 1.482 17.444 1.00 96.56 104 SER A O 1
ATOM 825 N N . VAL A 1 105 ? -15.648 1.985 15.481 1.00 97.12 105 VAL A N 1
ATOM 826 C CA . VAL A 1 105 ? -15.606 3.443 15.639 1.00 97.12 105 VAL A CA 1
ATOM 827 C C . VAL A 1 105 ? -16.860 3.902 16.384 1.00 97.12 105 VAL A C 1
ATOM 829 O O . VAL A 1 105 ? -17.948 3.371 16.171 1.00 97.12 105 VAL A O 1
ATOM 832 N N . SER A 1 106 ? -16.706 4.877 17.276 1.00 96.75 106 SER A N 1
ATOM 833 C CA . SER A 1 106 ? -17.808 5.485 18.019 1.00 96.75 106 SER A CA 1
ATOM 834 C C . SER A 1 106 ? -18.770 6.217 17.086 1.00 96.75 106 SER A C 1
ATOM 836 O O . SER A 1 106 ? -18.348 6.979 16.214 1.00 96.75 106 SER A O 1
ATOM 838 N N . GLN A 1 107 ? -20.074 6.072 17.332 1.00 95.88 107 GLN A N 1
ATOM 839 C CA . GLN A 1 107 ? -21.097 6.797 16.580 1.00 95.88 107 GLN A CA 1
ATOM 840 C C . GLN A 1 107 ? -20.990 8.319 16.760 1.00 95.88 107 GLN A C 1
ATOM 842 O O . GLN A 1 107 ? -21.354 9.061 15.850 1.00 95.88 107 GLN A O 1
ATOM 847 N N . ILE A 1 108 ? -20.452 8.784 17.896 1.00 95.69 108 ILE A N 1
ATOM 848 C CA . ILE A 1 108 ? -20.200 10.212 18.146 1.00 95.69 108 ILE A CA 1
ATOM 849 C C . ILE A 1 108 ? -19.177 10.733 17.133 1.00 95.69 108 ILE A C 1
ATOM 851 O O . ILE A 1 108 ? -19.502 11.636 16.365 1.00 95.69 108 ILE A O 1
ATOM 855 N N . PHE A 1 109 ? -18.008 10.087 17.040 1.00 95.94 109 PHE A N 1
ATOM 856 C CA . PHE A 1 109 ? -16.979 10.439 16.058 1.00 95.94 109 PHE A CA 1
ATOM 857 C C . PHE A 1 109 ? -17.506 10.395 14.625 1.00 95.94 109 PHE A C 1
ATOM 859 O O . PHE A 1 109 ? -17.254 11.314 13.854 1.00 95.94 109 PHE A O 1
ATOM 866 N N . VAL A 1 110 ? -18.271 9.356 14.269 1.00 95.06 110 VAL A N 1
ATOM 867 C CA . VAL A 1 110 ? -18.888 9.253 12.937 1.00 95.06 110 VAL A CA 1
ATOM 868 C C . VAL A 1 110 ? -19.807 10.445 12.670 1.00 95.06 110 VAL A C 1
ATOM 870 O O . VAL A 1 110 ? -19.718 11.051 11.605 1.00 95.06 110 VAL A O 1
ATOM 873 N N . SER A 1 111 ? -20.656 10.809 13.635 1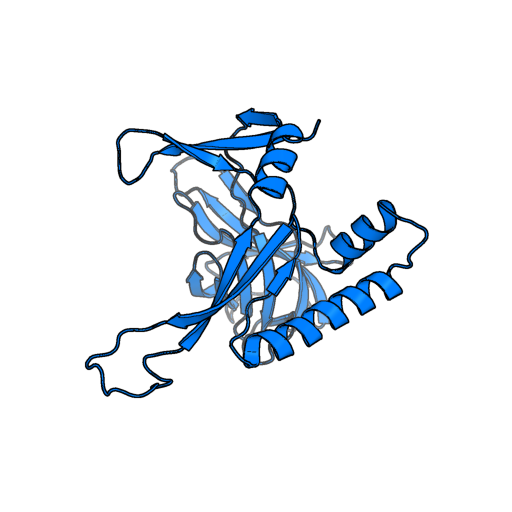.00 95.31 111 SER A N 1
ATOM 874 C CA . SER A 1 111 ? -21.582 11.935 13.490 1.00 95.31 111 SER A CA 1
ATOM 875 C C . SER A 1 111 ? -20.863 13.276 13.352 1.00 95.31 111 SER A C 1
ATOM 877 O O . SER A 1 111 ? -21.288 14.119 12.566 1.00 95.31 111 SER A O 1
ATOM 879 N N . ASP A 1 112 ? -19.763 13.477 14.077 1.00 94.12 112 ASP A N 1
ATOM 880 C CA . ASP A 1 112 ? -18.995 14.718 14.015 1.00 94.12 112 ASP A CA 1
ATOM 881 C C . ASP A 1 112 ? -18.202 14.802 12.715 1.00 94.12 112 ASP A C 1
ATOM 883 O O . ASP A 1 112 ? -18.209 15.837 12.052 1.00 94.12 112 ASP A O 1
ATOM 887 N N . LEU A 1 113 ? -17.624 13.685 12.272 1.00 92.25 113 LEU A N 1
ATOM 888 C CA . LEU A 1 113 ? -16.943 13.596 10.988 1.00 92.25 113 LEU A CA 1
ATOM 889 C C . LEU A 1 113 ? -17.890 13.903 9.817 1.00 92.25 113 LEU A C 1
ATOM 891 O O . LEU A 1 113 ? -17.518 14.633 8.900 1.00 92.25 113 LEU A O 1
ATOM 895 N N . GLN A 1 114 ? -19.128 13.404 9.859 1.00 92.94 114 GLN A N 1
ATOM 896 C CA . GLN A 1 114 ? -20.143 13.673 8.833 1.00 92.94 114 GLN A CA 1
ATOM 897 C C . GLN A 1 114 ? -20.513 15.158 8.715 1.00 92.94 114 GLN A C 1
ATOM 899 O O . GLN A 1 114 ? -20.872 15.597 7.628 1.00 92.94 114 GLN A O 1
ATOM 904 N N . LYS A 1 115 ? -20.397 15.944 9.793 1.00 93.00 115 LYS A N 1
ATOM 905 C CA . LYS A 1 115 ? -20.635 17.400 9.760 1.00 93.00 115 LYS A CA 1
ATOM 906 C C . LYS A 1 115 ? -19.474 18.170 9.121 1.00 93.00 115 LYS A C 1
ATOM 908 O O . LYS A 1 115 ? -19.662 19.299 8.678 1.00 93.00 115 LYS A O 1
ATOM 913 N N . LEU A 1 116 ? -18.275 17.585 9.102 1.00 91.12 116 LEU A N 1
ATOM 914 C CA . LEU A 1 116 ? -17.049 18.222 8.608 1.00 91.12 116 LEU A CA 1
ATOM 915 C C . LEU A 1 116 ? -16.755 17.918 7.133 1.00 91.12 116 LEU A C 1
ATOM 917 O O . LEU A 1 116 ? -15.939 18.612 6.517 1.00 91.12 116 LEU A O 1
ATOM 921 N N . ILE A 1 117 ? -17.378 16.875 6.581 1.00 91.00 117 ILE A N 1
ATOM 922 C CA . ILE A 1 117 ? -17.118 16.378 5.231 1.00 91.00 117 ILE A CA 1
ATOM 923 C C . ILE A 1 117 ? -18.253 16.776 4.291 1.00 91.00 117 ILE A C 1
ATOM 925 O O . ILE A 1 117 ? -19.408 16.417 4.503 1.00 91.00 117 ILE A O 1
ATOM 929 N N . GLU A 1 118 ? -17.896 17.415 3.182 1.00 91.94 118 GLU A N 1
ATOM 930 C CA . GLU A 1 118 ? -18.759 17.489 2.001 1.00 91.94 118 GLU A CA 1
ATOM 931 C C . GLU A 1 118 ? -18.383 16.380 1.019 1.00 91.94 118 GLU A C 1
ATOM 933 O O . GLU A 1 118 ? -17.215 16.008 0.924 1.00 91.94 118 GLU A O 1
ATOM 938 N N . VAL A 1 119 ? -19.345 15.849 0.265 1.00 93.25 119 VAL A N 1
ATOM 939 C CA . VAL A 1 119 ? -19.078 14.829 -0.760 1.00 93.25 119 VAL A CA 1
ATOM 940 C C . VAL A 1 119 ? -19.161 15.430 -2.154 1.00 93.25 119 VAL A C 1
ATOM 942 O O . VAL A 1 119 ? -20.076 16.189 -2.463 1.00 93.25 119 VAL A O 1
ATOM 945 N N . GLU A 1 120 ? -18.224 15.056 -3.019 1.00 94.56 120 GLU A N 1
ATOM 946 C CA . GLU A 1 120 ? -18.174 15.536 -4.399 1.00 94.56 120 GLU A CA 1
ATOM 947 C C . GLU A 1 120 ? -17.966 14.372 -5.357 1.00 94.56 120 GLU A C 1
ATOM 949 O O . GLU A 1 120 ? -17.103 13.519 -5.144 1.00 94.56 120 GLU A O 1
ATOM 954 N N . LYS A 1 121 ? -18.768 14.329 -6.424 1.00 94.88 121 LYS A N 1
ATOM 955 C CA . LYS A 1 121 ? -18.550 13.358 -7.489 1.00 94.88 121 LYS A CA 1
ATOM 956 C C . LYS A 1 121 ? -17.348 13.814 -8.305 1.00 94.88 121 LYS A C 1
ATOM 958 O O . LYS A 1 121 ? -17.372 14.902 -8.868 1.00 94.88 121 LYS A O 1
ATOM 963 N N . VAL A 1 122 ? -16.337 12.966 -8.390 1.00 92.56 122 VAL A N 1
ATOM 964 C CA . VAL A 1 122 ? -15.122 13.202 -9.166 1.00 92.56 122 VAL A CA 1
ATOM 965 C C . VAL A 1 122 ? -15.013 12.180 -10.285 1.00 92.56 122 VAL A C 1
ATOM 967 O O . VAL A 1 122 ? -15.676 11.132 -10.270 1.00 92.56 122 VAL A O 1
ATOM 970 N N . ASP A 1 123 ? -14.151 12.475 -11.251 1.00 86.38 123 ASP A N 1
ATOM 971 C CA . ASP A 1 123 ? -13.764 11.479 -12.231 1.00 86.38 123 ASP A CA 1
ATOM 972 C C . ASP A 1 123 ? -13.121 10.287 -11.536 1.00 86.38 123 ASP A C 1
ATOM 974 O O . ASP A 1 123 ? -12.422 10.401 -10.524 1.00 86.38 123 ASP A O 1
ATOM 978 N N . LYS A 1 124 ? -13.387 9.102 -12.085 1.00 81.88 124 LYS A N 1
ATOM 979 C CA . LYS A 1 124 ? -12.733 7.892 -11.609 1.00 81.88 124 LYS A CA 1
ATOM 980 C C . LYS A 1 124 ? -11.217 8.114 -11.714 1.00 81.88 124 LYS A C 1
ATOM 982 O O . LYS A 1 124 ? -10.752 8.366 -12.827 1.00 81.88 124 LYS A O 1
ATOM 987 N N . PRO A 1 125 ? -10.458 7.977 -10.609 1.00 74.00 125 PRO A N 1
ATOM 988 C CA . PRO A 1 125 ? -9.018 8.145 -10.641 1.00 74.00 125 PRO A CA 1
ATOM 989 C C . PRO A 1 125 ? -8.415 7.255 -11.715 1.00 74.00 125 PRO A C 1
ATOM 991 O O . PRO A 1 125 ? -8.825 6.097 -11.889 1.00 74.00 125 PRO A O 1
ATOM 994 N N . ILE A 1 126 ? -7.440 7.802 -12.431 1.00 70.00 126 ILE A N 1
ATOM 995 C CA . ILE A 1 126 ? -6.620 7.006 -13.328 1.00 70.00 126 ILE A CA 1
ATOM 996 C C . ILE A 1 126 ? -5.808 6.083 -12.424 1.00 70.00 126 ILE A C 1
ATOM 998 O O . ILE A 1 126 ? -4.947 6.533 -11.676 1.00 70.00 126 ILE A O 1
ATOM 1002 N N . ASN A 1 127 ? -6.117 4.788 -12.456 1.00 76.25 127 ASN A N 1
ATOM 1003 C CA . ASN A 1 127 ? -5.258 3.792 -11.834 1.00 76.25 127 ASN A CA 1
ATOM 1004 C C . ASN A 1 127 ? -3.970 3.759 -12.656 1.00 76.25 127 ASN A C 1
ATOM 1006 O O . ASN A 1 127 ? -3.962 3.178 -13.734 1.00 76.25 127 ASN A O 1
ATOM 1010 N N . ILE A 1 128 ? -2.924 4.427 -12.193 1.00 85.44 128 ILE A N 1
ATOM 1011 C CA . ILE A 1 128 ? -1.575 4.211 -12.707 1.00 85.44 128 ILE A CA 1
ATOM 1012 C C . ILE A 1 128 ? -0.915 3.082 -11.902 1.00 85.44 128 ILE A C 1
ATOM 1014 O O . ILE A 1 128 ? -1.293 2.861 -10.740 1.00 85.44 128 ILE A O 1
ATOM 1018 N N . PRO A 1 129 ? 0.022 2.333 -12.503 1.00 90.06 129 PRO A N 1
ATOM 1019 C CA . PRO A 1 129 ? 0.955 1.504 -11.751 1.00 90.06 129 PRO A CA 1
ATOM 1020 C C . PRO A 1 129 ? 1.620 2.340 -10.658 1.00 90.06 129 PRO A C 1
ATOM 1022 O O . PRO A 1 129 ? 1.907 3.509 -10.874 1.00 90.06 129 PRO A O 1
ATOM 1025 N N . HIS A 1 130 ? 1.878 1.774 -9.488 1.00 89.31 130 HIS A N 1
ATOM 1026 C CA . HIS A 1 130 ? 2.597 2.482 -8.431 1.00 89.31 130 HIS A CA 1
ATOM 1027 C C . HIS A 1 130 ? 3.623 1.547 -7.810 1.00 89.31 130 HIS A C 1
ATOM 1029 O O . HIS A 1 130 ? 3.263 0.464 -7.347 1.00 89.31 130 HIS A O 1
ATOM 1035 N N . VAL A 1 131 ? 4.893 1.951 -7.810 1.00 93.56 131 VAL A N 1
ATOM 1036 C CA . VAL A 1 131 ? 5.992 1.167 -7.241 1.00 93.56 131 VAL A CA 1
ATOM 1037 C C . VAL A 1 131 ? 6.218 1.607 -5.800 1.00 93.56 131 VAL A C 1
ATOM 1039 O O . VAL A 1 131 ? 6.435 2.778 -5.520 1.00 93.56 131 VAL A O 1
ATOM 1042 N N . ILE A 1 132 ? 6.164 0.652 -4.874 1.00 93.12 132 ILE A N 1
ATOM 1043 C CA . ILE A 1 132 ? 6.379 0.884 -3.439 1.00 93.12 132 ILE A CA 1
ATOM 1044 C C . ILE A 1 132 ? 7.775 0.433 -3.020 1.00 93.12 132 ILE A C 1
ATOM 1046 O O . ILE A 1 132 ? 8.364 1.007 -2.109 1.00 93.12 132 ILE A O 1
ATOM 1050 N N . MET A 1 133 ? 8.280 -0.643 -3.623 1.00 93.62 133 MET A N 1
ATOM 1051 C CA . MET A 1 133 ? 9.560 -1.231 -3.255 1.00 93.62 133 MET A CA 1
ATOM 1052 C C . MET A 1 133 ? 10.129 -2.030 -4.417 1.00 93.62 133 MET A C 1
ATOM 1054 O O . MET A 1 133 ? 9.402 -2.770 -5.075 1.00 93.62 133 MET A O 1
ATOM 1058 N N . VAL A 1 134 ? 11.440 -1.952 -4.600 1.00 96.31 134 VAL A N 1
ATOM 1059 C CA . VAL A 1 134 ? 12.204 -2.868 -5.447 1.00 96.31 134 VAL A CA 1
ATOM 1060 C C . VAL A 1 134 ? 13.194 -3.598 -4.562 1.00 96.31 134 VAL A C 1
ATOM 1062 O O . VAL A 1 134 ? 13.775 -3.001 -3.659 1.00 96.31 134 VAL A O 1
ATOM 1065 N N . LYS A 1 135 ? 13.343 -4.906 -4.763 1.00 95.50 135 LYS A N 1
ATOM 1066 C CA . LYS A 1 135 ? 14.357 -5.676 -4.053 1.00 95.50 135 LYS A CA 1
ATOM 1067 C C . LYS A 1 135 ? 14.879 -6.854 -4.847 1.00 95.50 135 LYS A C 1
ATOM 1069 O O . LYS A 1 135 ? 14.115 -7.531 -5.535 1.00 95.50 135 LYS A O 1
ATOM 1074 N N . GLU A 1 136 ? 16.153 -7.165 -4.660 1.00 93.12 136 GLU A N 1
ATOM 1075 C CA . GLU A 1 136 ? 16.704 -8.442 -5.096 1.00 93.12 136 GLU A CA 1
ATOM 1076 C C . GLU A 1 136 ? 16.075 -9.555 -4.248 1.00 93.12 136 GLU A C 1
ATOM 1078 O O . GLU A 1 136 ? 15.898 -9.442 -3.031 1.00 93.12 136 GLU A O 1
ATOM 1083 N N . ASN A 1 137 ? 15.636 -10.628 -4.891 1.00 87.50 137 ASN A N 1
ATOM 1084 C CA . ASN A 1 137 ? 14.800 -11.623 -4.242 1.00 87.50 137 ASN A CA 1
ATOM 1085 C C . ASN A 1 137 ? 15.553 -12.460 -3.194 1.00 87.50 137 ASN A C 1
ATOM 1087 O O . ASN A 1 137 ? 14.917 -12.952 -2.262 1.00 87.50 137 ASN A O 1
ATOM 1091 N N . LYS A 1 138 ? 16.867 -12.653 -3.309 1.00 85.81 138 LYS A N 1
ATOM 1092 C CA . LYS A 1 138 ? 17.655 -13.457 -2.368 1.00 85.81 138 LYS A CA 1
ATOM 1093 C C . LYS A 1 138 ? 18.110 -12.646 -1.151 1.00 85.81 138 LYS A C 1
ATOM 1095 O O . LYS A 1 138 ? 17.845 -13.063 -0.026 1.00 85.81 138 LYS A O 1
ATOM 1100 N N . THR A 1 139 ? 18.775 -11.514 -1.353 1.00 87.69 139 THR A N 1
ATOM 1101 C CA . THR A 1 139 ? 19.338 -10.652 -0.303 1.00 87.69 139 THR A CA 1
ATOM 1102 C C . THR A 1 139 ? 18.300 -9.710 0.295 1.00 87.69 139 THR A C 1
ATOM 1104 O O . THR A 1 139 ? 18.478 -9.237 1.414 1.00 87.69 139 THR A O 1
ATOM 1107 N N . LYS A 1 140 ? 17.191 -9.470 -0.421 1.00 91.12 140 LYS A N 1
ATOM 1108 C CA . LYS A 1 140 ? 16.155 -8.482 -0.076 1.00 91.12 140 LYS A CA 1
ATOM 1109 C C . LYS A 1 140 ? 16.680 -7.044 -0.030 1.00 91.12 140 LYS A C 1
ATOM 1111 O O . LYS A 1 140 ? 15.996 -6.171 0.504 1.00 91.12 140 LYS A O 1
ATOM 1116 N N . GLU A 1 141 ? 17.853 -6.792 -0.604 1.00 92.75 141 GLU A N 1
ATOM 1117 C CA . GLU A 1 141 ? 18.420 -5.454 -0.741 1.00 92.75 141 GLU A CA 1
ATOM 1118 C C . GLU A 1 141 ? 17.610 -4.622 -1.732 1.00 92.75 141 GLU A C 1
ATOM 1120 O O . GLU A 1 141 ? 17.095 -5.159 -2.711 1.00 92.75 141 GLU A O 1
ATOM 1125 N N . ASN A 1 142 ? 17.525 -3.308 -1.495 1.00 95.00 142 ASN A N 1
ATOM 1126 C CA . ASN A 1 142 ? 16.916 -2.363 -2.430 1.00 95.00 142 ASN A CA 1
ATOM 1127 C C . ASN A 1 142 ? 17.824 -2.162 -3.656 1.00 95.00 142 ASN A C 1
ATOM 1129 O O . ASN A 1 142 ? 18.564 -1.177 -3.730 1.00 95.00 142 ASN A O 1
ATOM 1133 N N . ALA A 1 143 ? 17.793 -3.125 -4.575 1.00 94.69 143 ALA A N 1
ATOM 1134 C CA . ALA A 1 143 ? 18.587 -3.122 -5.791 1.00 94.69 143 ALA A CA 1
ATOM 1135 C C . ALA A 1 143 ? 17.939 -3.933 -6.923 1.00 94.69 143 ALA A C 1
ATOM 1137 O O . ALA A 1 143 ? 17.160 -4.858 -6.673 1.00 94.69 143 ALA A O 1
ATOM 1138 N N . ILE A 1 144 ? 18.324 -3.621 -8.163 1.00 93.50 144 ILE A N 1
ATOM 1139 C CA . ILE A 1 144 ? 18.173 -4.509 -9.321 1.00 93.50 144 ILE A CA 1
ATOM 1140 C C . ILE A 1 144 ? 19.509 -5.195 -9.577 1.00 93.50 144 ILE A C 1
ATOM 1142 O O . ILE A 1 144 ? 20.545 -4.529 -9.617 1.00 93.50 144 ILE A O 1
ATOM 1146 N N . HIS A 1 145 ? 19.463 -6.499 -9.849 1.00 90.25 145 HIS A N 1
ATOM 1147 C CA . HIS A 1 145 ? 20.603 -7.220 -10.392 1.00 90.25 145 HIS A CA 1
ATOM 1148 C C . HIS A 1 145 ? 20.311 -7.823 -11.749 1.00 90.25 145 HIS A C 1
ATOM 1150 O O . HIS A 1 145 ? 19.281 -8.463 -11.944 1.00 90.25 145 HIS A O 1
ATOM 1156 N N . LYS A 1 146 ? 21.280 -7.720 -12.661 1.00 84.88 146 LYS A N 1
ATOM 1157 C CA . LYS A 1 146 ? 21.147 -8.301 -13.999 1.00 84.88 146 LYS A CA 1
ATOM 1158 C C . LYS A 1 146 ? 20.977 -9.822 -13.961 1.00 84.88 146 LYS A C 1
ATOM 1160 O O . LYS A 1 146 ? 20.234 -10.383 -14.748 1.00 84.88 146 LYS A O 1
ATOM 1165 N N . ARG A 1 147 ? 21.670 -10.504 -13.045 1.00 83.06 147 ARG A N 1
ATOM 1166 C CA . ARG A 1 147 ? 21.738 -11.979 -13.008 1.00 83.06 147 ARG A CA 1
ATOM 1167 C C . ARG A 1 147 ? 20.897 -12.637 -11.923 1.00 83.06 147 ARG A C 1
ATOM 1169 O O . ARG A 1 147 ? 20.878 -13.865 -11.840 1.00 83.06 147 ARG A O 1
ATOM 1176 N N . TYR A 1 148 ? 20.238 -11.847 -11.086 1.00 91.31 148 TYR A N 1
ATOM 1177 C CA . TYR A 1 148 ? 19.394 -12.361 -10.017 1.00 91.31 148 TYR A CA 1
ATOM 1178 C C . TYR A 1 148 ? 17.962 -11.892 -10.202 1.00 91.31 148 TYR A C 1
ATOM 1180 O O . TYR A 1 148 ? 17.689 -10.884 -10.851 1.00 91.31 148 TYR A O 1
ATOM 1188 N N . SER A 1 149 ? 17.032 -12.648 -9.630 1.00 94.38 149 SER A N 1
ATOM 1189 C CA . SER A 1 149 ? 15.625 -12.287 -9.705 1.00 94.38 149 SER A CA 1
ATOM 1190 C C . SER A 1 149 ? 15.365 -11.014 -8.908 1.00 94.38 149 SER A C 1
ATOM 1192 O O . SER A 1 149 ? 15.689 -10.944 -7.723 1.00 94.38 149 SER A O 1
ATOM 1194 N N . THR A 1 150 ? 14.733 -10.043 -9.546 1.00 96.50 150 THR A N 1
ATOM 1195 C CA . THR A 1 150 ? 14.305 -8.777 -8.963 1.00 96.50 150 THR A CA 1
ATOM 1196 C C . THR A 1 150 ? 12.800 -8.809 -8.731 1.00 96.50 150 THR A C 1
ATOM 1198 O O . THR A 1 150 ? 12.036 -9.254 -9.587 1.00 96.50 150 THR A O 1
ATOM 1201 N N . GLN A 1 151 ? 12.373 -8.343 -7.560 1.00 97.44 151 GLN A N 1
ATOM 1202 C CA . GLN A 1 151 ? 10.981 -8.258 -7.145 1.00 97.44 151 GLN A CA 1
ATOM 1203 C C . GLN A 1 151 ? 10.577 -6.788 -6.992 1.00 97.44 151 GLN A C 1
ATOM 1205 O O . GLN A 1 151 ? 11.100 -6.082 -6.131 1.00 97.44 151 GLN A O 1
ATOM 1210 N N . ILE A 1 152 ? 9.609 -6.344 -7.790 1.00 97.19 152 ILE A N 1
ATOM 1211 C CA . ILE A 1 152 ? 8.947 -5.044 -7.665 1.00 97.19 152 ILE A CA 1
ATOM 1212 C C . ILE A 1 152 ? 7.615 -5.259 -6.947 1.00 97.19 152 ILE A C 1
ATOM 1214 O O . ILE A 1 152 ? 6.779 -6.045 -7.389 1.00 97.19 152 ILE A O 1
ATOM 1218 N N . LEU A 1 153 ? 7.410 -4.558 -5.838 1.00 96.25 153 LEU A N 1
ATOM 1219 C CA . LEU A 1 153 ? 6.179 -4.558 -5.056 1.00 96.25 153 LEU A CA 1
ATOM 1220 C C . LEU A 1 153 ? 5.474 -3.215 -5.199 1.00 96.25 153 LEU A C 1
ATOM 1222 O O . LEU A 1 153 ? 6.111 -2.161 -5.217 1.00 96.25 153 LEU A O 1
ATOM 1226 N N . GLY A 1 154 ? 4.149 -3.254 -5.268 1.00 92.44 154 GLY A N 1
ATOM 1227 C CA . GLY A 1 154 ? 3.361 -2.062 -5.530 1.00 92.44 154 GLY A CA 1
ATOM 1228 C C . GLY A 1 154 ? 1.890 -2.357 -5.760 1.00 92.44 154 GLY A C 1
ATOM 1229 O O . GLY A 1 154 ? 1.354 -3.320 -5.214 1.00 92.44 154 GLY A O 1
ATOM 1230 N N . ASP A 1 155 ? 1.251 -1.532 -6.584 1.00 90.12 155 ASP A N 1
ATOM 1231 C CA . ASP A 1 155 ? -0.156 -1.654 -6.951 1.00 90.12 155 ASP A CA 1
ATOM 1232 C C . ASP A 1 155 ? -0.369 -1.416 -8.455 1.00 90.12 155 ASP A C 1
ATOM 1234 O O . ASP A 1 155 ? 0.388 -0.707 -9.116 1.00 90.12 155 ASP A O 1
ATOM 1238 N N . ASN A 1 156 ? -1.456 -1.984 -8.985 1.00 90.69 156 ASN A N 1
ATOM 1239 C CA . ASN A 1 156 ? -1.923 -1.814 -10.365 1.00 90.69 156 ASN A CA 1
ATOM 1240 C C . ASN A 1 156 ? -0.935 -2.268 -11.462 1.00 90.69 156 ASN A C 1
ATOM 1242 O O . ASN A 1 156 ? -0.980 -1.741 -12.568 1.00 90.69 156 ASN A O 1
ATOM 1246 N N . PHE A 1 157 ? -0.092 -3.278 -11.218 1.00 92.69 157 PHE A N 1
ATOM 1247 C CA . PHE A 1 157 ? 0.788 -3.823 -12.271 1.00 92.69 157 PHE A CA 1
ATOM 1248 C C . PHE A 1 157 ? 0.059 -4.687 -13.311 1.00 92.69 157 PHE A C 1
ATOM 1250 O O . PHE A 1 157 ? 0.576 -4.925 -14.396 1.00 92.69 157 PHE A O 1
ATOM 1257 N N . VAL A 1 158 ? -1.158 -5.144 -12.998 1.00 91.50 158 VAL A N 1
ATOM 1258 C CA . VAL A 1 158 ? -2.037 -5.864 -13.930 1.00 91.50 158 VAL A CA 1
ATOM 1259 C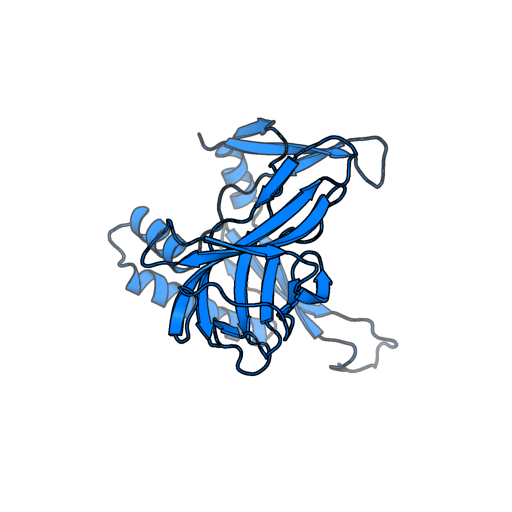 C . VAL A 1 158 ? -3.366 -5.130 -14.004 1.00 91.50 158 VAL A C 1
ATOM 1261 O O . VAL A 1 158 ? -4.072 -4.993 -13.001 1.00 91.50 158 VAL A O 1
ATOM 1264 N N . MET A 1 159 ? -3.712 -4.658 -15.200 1.00 86.94 159 MET A N 1
ATOM 1265 C CA . MET A 1 159 ? -4.881 -3.821 -15.440 1.00 86.94 159 MET A CA 1
ATOM 1266 C C . MET A 1 159 ? -5.643 -4.277 -16.684 1.00 86.94 159 MET A C 1
ATOM 1268 O O . MET A 1 159 ? -5.056 -4.626 -17.700 1.00 86.94 159 MET A O 1
ATOM 1272 N N . SER A 1 160 ? -6.975 -4.235 -16.630 1.00 84.25 160 SER A N 1
ATOM 1273 C CA . SER A 1 160 ? -7.807 -4.574 -17.791 1.00 84.25 160 SER A CA 1
ATOM 1274 C C . SER A 1 160 ? -7.557 -3.599 -18.949 1.00 84.25 160 SER A C 1
ATOM 1276 O O . SER A 1 160 ? -7.664 -2.386 -18.764 1.00 84.25 160 SER A O 1
ATOM 1278 N N . GLY A 1 161 ? -7.252 -4.137 -20.135 1.00 86.69 161 GLY A N 1
ATOM 1279 C CA . GLY A 1 161 ? -6.985 -3.356 -21.350 1.00 86.69 161 GLY A CA 1
ATOM 1280 C C . GLY A 1 161 ? -5.551 -2.835 -21.483 1.00 86.69 161 GLY A C 1
ATOM 1281 O O . GLY A 1 161 ? -5.303 -1.996 -22.352 1.00 86.69 161 GLY A O 1
ATOM 1282 N N . TYR A 1 162 ? -4.638 -3.297 -20.624 1.00 91.56 162 TYR A N 1
ATOM 1283 C CA . TYR A 1 162 ? -3.217 -2.973 -20.670 1.00 91.56 162 TYR A CA 1
ATOM 1284 C C . TYR A 1 162 ? -2.371 -4.237 -20.496 1.00 91.56 162 TYR A C 1
ATOM 1286 O O . TYR A 1 162 ? -2.772 -5.162 -19.789 1.00 91.56 162 TYR A O 1
ATOM 1294 N N . GLN A 1 163 ? -1.196 -4.249 -21.114 1.00 93.31 163 GLN A N 1
ATOM 1295 C CA . GLN A 1 163 ? -0.169 -5.273 -20.945 1.00 93.31 163 GLN A CA 1
ATOM 1296 C C . GLN A 1 163 ? 1.102 -4.646 -20.372 1.00 93.31 163 GLN A C 1
ATOM 1298 O O . GLN A 1 163 ? 1.364 -3.463 -20.591 1.00 93.31 163 GLN A O 1
ATOM 1303 N N . PHE A 1 164 ? 1.863 -5.434 -19.616 1.00 95.38 164 PHE A N 1
ATOM 1304 C CA . PHE A 1 164 ? 3.174 -5.021 -19.131 1.00 95.38 164 PHE A CA 1
ATOM 1305 C C . PHE A 1 164 ? 4.144 -4.914 -20.306 1.00 95.38 164 PHE A C 1
ATOM 1307 O O . PHE A 1 164 ? 4.266 -5.857 -21.081 1.00 95.38 164 PHE A O 1
ATOM 1314 N N . ASP A 1 165 ? 4.780 -3.753 -20.438 1.00 95.56 165 ASP A N 1
ATOM 1315 C CA . ASP A 1 165 ? 5.639 -3.407 -21.576 1.00 95.56 165 ASP A CA 1
ATOM 1316 C C . ASP A 1 165 ? 7.123 -3.448 -21.207 1.00 95.56 165 ASP A C 1
ATOM 1318 O O . ASP A 1 165 ? 7.973 -3.671 -22.060 1.00 95.56 165 ASP A O 1
ATOM 1322 N N . GLY A 1 166 ? 7.446 -3.248 -19.928 1.00 96.88 166 GLY A N 1
ATOM 1323 C CA . GLY A 1 166 ? 8.820 -3.243 -19.447 1.00 96.88 166 GLY A CA 1
ATOM 1324 C C . GLY A 1 166 ? 9.032 -2.310 -18.262 1.00 96.88 166 GLY A C 1
ATOM 1325 O O . GLY A 1 166 ? 8.083 -1.838 -17.621 1.00 96.88 166 GLY A O 1
ATOM 1326 N N . ILE A 1 167 ? 10.303 -2.030 -17.989 1.00 97.06 167 ILE A N 1
ATOM 1327 C CA . ILE A 1 167 ? 10.734 -1.074 -16.968 1.00 97.06 167 ILE A CA 1
ATOM 1328 C C . ILE A 1 167 ? 11.610 0.014 -17.578 1.00 97.06 167 ILE A C 1
ATOM 1330 O O . ILE A 1 167 ? 12.446 -0.253 -18.436 1.00 97.06 167 ILE A O 1
ATOM 1334 N N . GLU A 1 168 ? 11.430 1.240 -17.107 1.00 97.19 168 GLU A N 1
ATOM 1335 C CA . GLU A 1 168 ? 12.321 2.361 -17.401 1.00 97.19 168 GLU A CA 1
ATOM 1336 C C . GLU A 1 168 ? 13.267 2.553 -16.218 1.00 97.19 168 GLU A C 1
ATOM 1338 O O . GLU A 1 168 ? 12.822 2.578 -15.070 1.00 97.19 168 GLU A O 1
ATOM 1343 N N . ILE A 1 169 ? 14.561 2.674 -16.499 1.00 96.50 169 ILE A N 1
ATOM 1344 C CA . ILE A 1 169 ? 15.615 2.957 -15.532 1.00 96.50 169 ILE A CA 1
ATOM 1345 C C . ILE A 1 169 ? 16.206 4.319 -15.879 1.00 96.50 169 ILE A C 1
ATOM 1347 O O . ILE A 1 169 ? 16.655 4.541 -17.000 1.00 96.50 169 ILE A O 1
ATOM 1351 N N . THR A 1 170 ? 16.238 5.225 -14.910 1.00 97.69 170 THR A N 1
ATOM 1352 C CA . THR A 1 170 ? 16.781 6.577 -15.067 1.00 97.69 170 THR A CA 1
ATOM 1353 C C . THR A 1 170 ? 17.914 6.793 -14.077 1.00 97.69 170 THR A C 1
ATOM 1355 O O . THR A 1 170 ? 17.764 6.479 -12.898 1.00 97.69 170 THR A O 1
ATOM 1358 N N . SER A 1 171 ? 19.045 7.342 -14.515 1.00 96.75 171 SER A N 1
ATOM 1359 C CA . SER A 1 171 ? 20.128 7.696 -13.594 1.00 96.75 171 SER A CA 1
ATOM 1360 C C . SER A 1 171 ? 19.688 8.798 -12.630 1.00 96.75 171 SER A C 1
ATOM 1362 O O . SER A 1 171 ? 19.130 9.818 -13.034 1.00 96.75 171 SER A O 1
ATOM 1364 N N . LYS A 1 172 ? 19.981 8.624 -11.338 1.00 96.50 172 LYS A N 1
ATOM 1365 C CA . LYS A 1 172 ? 19.701 9.652 -10.328 1.00 96.50 172 LYS A CA 1
ATOM 1366 C C . LYS A 1 172 ? 20.628 10.862 -10.456 1.00 96.50 172 LYS A C 1
ATOM 1368 O O . LYS A 1 172 ? 20.235 11.973 -10.105 1.00 96.50 172 LYS A O 1
ATOM 1373 N N . SER A 1 173 ? 21.860 10.655 -10.922 1.00 95.31 173 SER A N 1
ATOM 1374 C CA . SER A 1 173 ? 22.844 11.729 -11.095 1.00 95.31 173 SER A CA 1
ATOM 1375 C C . SER A 1 173 ? 22.667 12.496 -12.407 1.00 95.31 173 SER A C 1
ATOM 1377 O O . SER A 1 173 ? 23.092 13.647 -12.488 1.00 95.31 173 SER A O 1
ATOM 1379 N N . ASP A 1 174 ? 22.029 11.886 -13.410 1.00 96.25 174 ASP A N 1
ATOM 1380 C CA . ASP A 1 174 ? 21.777 12.481 -14.723 1.00 96.25 174 ASP A CA 1
ATOM 1381 C C . ASP A 1 174 ? 20.436 11.990 -15.291 1.00 96.25 174 ASP A C 1
ATOM 1383 O O . ASP A 1 174 ? 20.355 10.951 -15.939 1.00 96.25 174 ASP A O 1
ATOM 1387 N N . MET A 1 175 ? 19.374 12.773 -15.089 1.00 93.38 175 MET A N 1
ATOM 1388 C CA . MET A 1 175 ? 18.010 12.423 -15.516 1.00 93.38 175 MET A CA 1
ATOM 1389 C C . MET A 1 175 ? 17.837 12.309 -17.043 1.00 93.38 175 MET A C 1
ATOM 1391 O O . MET A 1 175 ? 16.767 11.909 -17.497 1.00 93.38 175 MET A O 1
ATOM 1395 N N . SER A 1 176 ? 18.848 12.674 -17.844 1.00 95.88 176 SER A N 1
ATOM 1396 C CA . SER A 1 176 ? 18.841 12.445 -19.295 1.00 95.88 176 SER A CA 1
ATOM 1397 C C . SER A 1 176 ? 19.270 11.025 -19.679 1.00 95.88 176 SER A C 1
ATOM 1399 O O . SER A 1 176 ? 18.957 10.560 -20.774 1.00 95.88 176 SER A O 1
ATOM 1401 N N . GLN A 1 177 ? 19.951 10.316 -18.775 1.00 97.19 177 GLN A N 1
ATOM 1402 C CA . GLN A 1 177 ? 20.336 8.922 -18.955 1.00 97.19 177 GLN A CA 1
ATOM 1403 C C . GLN A 1 177 ? 19.160 8.027 -18.586 1.00 97.19 177 GLN A C 1
ATOM 1405 O O . GLN A 1 177 ? 18.890 7.766 -17.411 1.00 97.19 177 GLN A O 1
ATOM 1410 N N . VAL A 1 178 ? 18.451 7.582 -19.618 1.00 96.75 178 VAL A N 1
ATOM 1411 C CA . VAL A 1 178 ? 17.257 6.749 -19.513 1.00 96.75 178 VAL A CA 1
ATOM 1412 C C . VAL A 1 178 ? 17.458 5.499 -20.354 1.00 96.75 178 VAL A C 1
ATOM 1414 O O . VAL A 1 178 ? 17.956 5.572 -21.475 1.00 96.75 178 VAL A O 1
ATOM 1417 N N . GLU A 1 179 ? 17.070 4.358 -19.804 1.00 96.56 179 GLU A N 1
ATOM 1418 C CA . GLU A 1 179 ? 17.103 3.067 -20.472 1.00 96.56 179 GLU A CA 1
ATOM 1419 C C . GLU A 1 179 ? 15.769 2.367 -20.277 1.00 96.56 179 GLU A C 1
ATOM 1421 O O . GLU A 1 179 ? 15.274 2.263 -19.155 1.00 96.56 179 GLU A O 1
ATOM 1426 N N . PHE A 1 180 ? 15.197 1.865 -21.364 1.00 96.56 180 PHE A N 1
ATOM 1427 C CA . PHE A 1 180 ? 13.951 1.121 -21.315 1.00 96.56 180 PHE A CA 1
ATOM 1428 C C . PHE A 1 180 ? 14.211 -0.354 -21.605 1.00 96.56 180 PHE A C 1
ATOM 1430 O O . PHE A 1 180 ? 14.485 -0.741 -22.740 1.00 96.56 180 PHE A O 1
ATOM 1437 N N . ILE A 1 181 ? 14.072 -1.188 -20.575 1.00 96.19 181 ILE A N 1
ATOM 1438 C CA . ILE A 1 181 ? 14.154 -2.639 -20.714 1.00 96.19 181 ILE A CA 1
ATOM 1439 C C . ILE A 1 181 ? 12.755 -3.163 -21.023 1.00 96.19 181 ILE A C 1
ATOM 1441 O O . ILE A 1 181 ? 11.906 -3.267 -20.133 1.00 96.19 181 ILE A O 1
ATOM 1445 N N . GLN A 1 182 ? 12.523 -3.478 -22.297 1.00 96.25 182 GLN A N 1
ATOM 1446 C CA . GLN A 1 182 ? 11.282 -4.097 -22.766 1.00 96.25 182 GLN A CA 1
ATOM 1447 C C . GLN A 1 182 ? 11.022 -5.439 -22.079 1.00 96.25 182 GLN A C 1
ATOM 1449 O O . GLN A 1 182 ? 11.960 -6.153 -21.729 1.00 96.25 182 GLN A O 1
ATOM 1454 N N . ALA A 1 183 ? 9.747 -5.802 -21.944 1.00 95.94 183 ALA A N 1
ATOM 1455 C CA . ALA A 1 183 ? 9.307 -7.053 -21.336 1.00 95.94 183 ALA A CA 1
ATOM 1456 C C . ALA A 1 183 ? 9.938 -8.290 -21.993 1.00 95.94 183 ALA A C 1
ATOM 1458 O O . ALA A 1 183 ? 10.240 -9.241 -21.284 1.00 95.94 183 ALA A O 1
ATOM 1459 N N . ASP A 1 184 ? 10.215 -8.250 -23.298 1.00 95.56 184 ASP A N 1
ATOM 1460 C CA . ASP A 1 184 ? 10.875 -9.347 -24.023 1.00 95.56 184 ASP A CA 1
ATOM 1461 C C . ASP A 1 184 ? 12.343 -9.557 -23.610 1.00 95.56 184 ASP A C 1
ATOM 1463 O O . ASP A 1 184 ? 12.890 -10.631 -23.825 1.00 95.56 184 ASP A O 1
ATOM 1467 N N . ASN A 1 185 ? 12.975 -8.559 -22.982 1.00 96.38 185 ASN A N 1
ATOM 1468 C CA . ASN A 1 185 ? 14.316 -8.665 -22.393 1.00 96.38 185 ASN A CA 1
ATOM 1469 C C . ASN A 1 185 ? 14.267 -8.985 -20.885 1.00 96.38 185 ASN A C 1
ATOM 1471 O O . ASN A 1 185 ? 15.269 -8.841 -20.176 1.00 96.38 185 ASN A O 1
ATOM 1475 N N . LEU A 1 186 ? 13.095 -9.363 -20.369 1.00 95.88 186 LEU A N 1
ATOM 1476 C CA . LEU A 1 186 ? 12.870 -9.729 -18.977 1.00 95.88 186 LEU A CA 1
ATOM 1477 C C . LEU A 1 186 ? 12.256 -11.132 -18.917 1.00 95.88 186 LEU A C 1
ATOM 1479 O O . LEU A 1 186 ? 11.125 -11.357 -19.341 1.00 95.88 186 LEU A O 1
ATOM 1483 N N . ASP A 1 187 ? 12.949 -12.068 -18.278 1.00 95.81 187 ASP A N 1
ATOM 1484 C CA . ASP A 1 187 ? 12.385 -13.365 -17.915 1.00 95.81 187 ASP A CA 1
ATOM 1485 C C . ASP A 1 187 ? 11.361 -13.167 -16.787 1.00 95.81 187 ASP A C 1
ATOM 1487 O O . ASP A 1 187 ? 11.698 -13.182 -15.597 1.00 95.81 187 ASP A O 1
ATOM 1491 N N . ILE A 1 188 ? 10.095 -12.937 -17.147 1.00 96.44 188 ILE A N 1
ATOM 1492 C CA . ILE A 1 188 ? 9.008 -12.719 -16.187 1.00 96.44 188 ILE A CA 1
ATOM 1493 C C . ILE A 1 188 ? 8.647 -14.036 -15.491 1.00 96.44 188 ILE A C 1
ATOM 1495 O O . ILE A 1 188 ? 7.970 -14.903 -16.041 1.00 96.44 188 ILE A O 1
ATOM 1499 N N . ILE A 1 189 ? 9.047 -14.159 -14.227 1.00 96.12 189 ILE A N 1
ATOM 1500 C CA . ILE A 1 189 ? 8.742 -15.307 -13.362 1.00 96.12 189 ILE A CA 1
ATOM 1501 C C . ILE A 1 189 ? 7.331 -15.176 -12.771 1.00 96.12 189 ILE A C 1
ATOM 1503 O O . ILE A 1 189 ? 6.636 -16.170 -12.560 1.00 96.12 189 ILE A O 1
ATOM 1507 N N . GLY A 1 190 ? 6.894 -13.951 -12.472 1.00 95.75 190 GLY A N 1
ATOM 1508 C CA . GLY A 1 190 ? 5.570 -13.701 -11.914 1.00 95.75 190 GLY A CA 1
ATOM 1509 C C . GLY A 1 190 ? 5.082 -12.283 -12.163 1.00 95.75 190 GLY A C 1
ATOM 1510 O O . GLY A 1 190 ? 5.771 -11.322 -11.847 1.00 95.75 190 GLY A O 1
ATOM 1511 N N . LEU A 1 191 ? 3.856 -12.156 -12.668 1.00 97.19 191 LEU A N 1
ATOM 1512 C CA . LEU A 1 191 ? 3.181 -10.878 -12.878 1.00 97.19 191 LEU A CA 1
ATOM 1513 C C . LEU A 1 191 ? 1.802 -10.919 -12.212 1.00 97.19 191 LEU A C 1
ATOM 1515 O O . LEU A 1 191 ? 0.902 -11.645 -12.633 1.00 97.19 191 LEU A O 1
ATOM 1519 N N . LYS A 1 192 ? 1.645 -10.159 -11.130 1.00 96.25 192 LYS A N 1
ATOM 1520 C CA . LYS A 1 192 ? 0.428 -10.084 -10.311 1.00 96.25 192 LYS A CA 1
ATOM 1521 C C . LYS A 1 192 ? 0.057 -8.619 -10.073 1.00 96.25 192 LYS A C 1
ATOM 1523 O O . LYS A 1 192 ? 0.921 -7.753 -10.158 1.00 96.25 192 LYS A O 1
ATOM 1528 N N . PRO A 1 193 ? -1.188 -8.308 -9.664 1.00 91.31 193 PRO A N 1
ATOM 1529 C CA . PRO A 1 193 ? -1.613 -6.924 -9.437 1.00 91.31 193 PRO A CA 1
ATOM 1530 C C . PRO A 1 193 ? -0.735 -6.098 -8.482 1.00 91.31 193 PRO A C 1
ATOM 1532 O O . PRO A 1 193 ? -0.761 -4.875 -8.572 1.00 91.31 193 PRO A O 1
ATOM 1535 N N . LYS A 1 194 ? 0.004 -6.752 -7.573 1.00 93.94 194 LYS A N 1
ATOM 1536 C CA . LYS A 1 194 ? 0.847 -6.113 -6.548 1.00 93.94 194 LYS A CA 1
ATOM 1537 C C . LYS A 1 194 ? 2.327 -6.492 -6.597 1.00 93.94 194 LYS A C 1
ATOM 1539 O O . LYS A 1 194 ? 3.095 -6.112 -5.716 1.00 93.94 194 LYS A O 1
ATOM 1544 N N . GLU A 1 195 ? 2.714 -7.308 -7.570 1.00 96.44 195 GLU A N 1
ATOM 1545 C CA . GLU A 1 195 ? 4.049 -7.892 -7.623 1.00 96.44 195 GLU A CA 1
ATOM 1546 C C . GLU A 1 195 ? 4.468 -8.159 -9.069 1.00 96.44 195 GLU A C 1
ATOM 1548 O O . GLU A 1 195 ? 3.716 -8.779 -9.822 1.00 96.44 195 GLU A O 1
ATOM 1553 N N . ILE A 1 196 ? 5.688 -7.757 -9.414 1.00 97.62 196 ILE A N 1
ATOM 1554 C CA . ILE A 1 196 ? 6.405 -8.216 -10.606 1.00 97.62 196 ILE A CA 1
ATOM 1555 C C . ILE A 1 196 ? 7.683 -8.901 -10.129 1.00 97.62 196 ILE A C 1
ATOM 1557 O O . ILE A 1 196 ? 8.439 -8.326 -9.351 1.00 97.62 196 ILE A O 1
ATOM 1561 N N . LEU A 1 197 ? 7.924 -10.125 -10.576 1.00 97.50 197 LEU A N 1
ATOM 1562 C CA . LEU A 1 197 ? 9.136 -10.890 -10.317 1.00 97.50 197 LEU A CA 1
ATOM 1563 C C . LEU A 1 197 ? 9.745 -11.269 -11.662 1.00 97.50 197 LEU A C 1
ATOM 1565 O O . LEU A 1 197 ? 9.088 -11.936 -12.461 1.00 97.50 197 LEU A O 1
ATOM 1569 N N . PHE A 1 198 ? 10.984 -10.860 -11.901 1.00 97.00 198 PHE A N 1
ATOM 1570 C CA . PHE A 1 198 ? 11.661 -11.091 -13.175 1.00 97.00 198 PHE A CA 1
ATOM 1571 C C . PHE A 1 198 ? 13.166 -11.271 -13.001 1.00 97.00 198 PHE A C 1
ATOM 1573 O O . PHE A 1 198 ? 13.722 -10.919 -11.963 1.00 97.00 198 PHE A O 1
ATOM 1580 N N . VAL A 1 199 ? 13.827 -11.797 -14.026 1.00 96.19 199 VAL A N 1
ATOM 1581 C CA . VAL A 1 199 ? 15.286 -11.747 -14.204 1.00 96.19 199 VAL A CA 1
ATOM 1582 C C . VAL A 1 199 ? 15.554 -10.977 -15.496 1.00 96.19 199 VAL A C 1
ATOM 1584 O O . VAL A 1 199 ? 14.776 -11.088 -16.435 1.00 96.19 199 VAL A O 1
ATOM 1587 N N . ILE A 1 200 ? 16.598 -10.152 -15.544 1.00 94.94 200 ILE A N 1
ATOM 1588 C CA . ILE A 1 200 ? 16.980 -9.493 -16.802 1.00 94.94 200 ILE A CA 1
ATOM 1589 C C . ILE A 1 200 ? 17.658 -10.535 -17.687 1.00 94.94 200 ILE A C 1
ATOM 1591 O O . ILE A 1 200 ? 18.507 -11.285 -17.199 1.00 94.94 200 ILE A O 1
ATOM 1595 N N . ASP A 1 201 ? 17.290 -10.576 -18.967 1.00 92.75 201 ASP A N 1
ATOM 1596 C CA . ASP A 1 201 ? 17.884 -11.511 -19.919 1.00 92.75 201 ASP A CA 1
ATOM 1597 C C . ASP A 1 201 ? 19.421 -11.402 -19.880 1.00 92.75 201 ASP A C 1
ATOM 1599 O O . ASP A 1 201 ? 20.015 -10.320 -19.783 1.00 92.75 201 ASP A O 1
ATOM 1603 N N . ARG A 1 202 ? 20.089 -12.555 -19.928 1.00 87.56 202 ARG A N 1
ATOM 1604 C CA . ARG A 1 202 ? 21.550 -12.643 -19.932 1.00 87.56 202 ARG A CA 1
ATOM 1605 C C . ARG A 1 202 ? 22.160 -11.925 -21.130 1.00 87.56 202 ARG A C 1
ATOM 1607 O O . ARG A 1 202 ? 23.254 -11.372 -20.982 1.00 87.56 202 ARG A O 1
ATOM 1614 N N . ASP A 1 203 ? 21.457 -11.928 -22.257 1.00 89.81 203 ASP A N 1
ATOM 1615 C CA . ASP A 1 203 ? 21.927 -11.378 -23.524 1.00 89.81 203 ASP A CA 1
ATOM 1616 C C . ASP A 1 203 ? 21.636 -9.878 -23.662 1.00 89.81 203 ASP A C 1
ATOM 1618 O O . ASP A 1 203 ? 22.273 -9.202 -24.478 1.00 89.81 203 ASP A O 1
ATOM 1622 N N . TYR A 1 204 ? 20.758 -9.326 -22.813 1.00 91.56 204 TYR A N 1
ATOM 1623 C CA . TYR A 1 204 ? 20.471 -7.895 -22.773 1.00 91.56 204 TYR A CA 1
ATOM 1624 C C . TYR A 1 204 ? 21.764 -7.104 -22.546 1.00 91.56 204 TYR A C 1
ATOM 1626 O O . TYR A 1 204 ? 22.492 -7.349 -21.585 1.00 91.56 204 TYR A O 1
ATOM 1634 N N . GLN A 1 205 ? 22.092 -6.155 -23.419 1.00 91.56 205 GLN A N 1
ATOM 1635 C CA . GLN A 1 205 ? 23.296 -5.332 -23.286 1.00 91.56 205 GLN A CA 1
ATOM 1636 C C . GLN A 1 205 ? 22.960 -4.068 -22.501 1.00 91.56 205 GLN A C 1
ATOM 1638 O O . GLN A 1 205 ? 22.127 -3.278 -22.930 1.00 91.56 205 GLN A O 1
ATOM 1643 N N . ASN A 1 206 ? 23.622 -3.865 -21.358 1.00 90.81 206 ASN A N 1
ATOM 1644 C CA . ASN A 1 206 ? 23.403 -2.649 -20.578 1.00 90.81 206 ASN A CA 1
ATOM 1645 C C . ASN A 1 206 ? 23.940 -1.449 -21.368 1.00 90.81 206 ASN A C 1
ATOM 1647 O O . ASN A 1 206 ? 25.023 -1.558 -21.959 1.00 90.81 206 ASN A O 1
ATOM 1651 N N . PRO A 1 207 ? 23.272 -0.289 -21.317 1.00 93.69 207 PRO A N 1
ATOM 1652 C CA . PRO A 1 207 ? 23.849 0.924 -21.866 1.00 93.69 207 PRO A CA 1
ATOM 1653 C C . PRO A 1 207 ? 25.132 1.289 -21.095 1.00 93.69 207 PRO A C 1
ATOM 1655 O O . PRO A 1 207 ? 25.240 0.985 -19.901 1.00 93.69 207 PRO A O 1
ATOM 1658 N N . PRO A 1 208 ? 26.103 1.979 -21.725 1.00 93.88 208 PRO A N 1
ATOM 1659 C CA . PRO A 1 208 ? 27.409 2.254 -21.116 1.00 93.88 208 PRO A CA 1
ATOM 1660 C C . PRO A 1 208 ? 27.357 3.002 -19.780 1.00 93.88 208 PRO A C 1
ATOM 1662 O O . PRO A 1 208 ? 28.291 2.906 -18.989 1.00 93.88 208 PRO A O 1
ATOM 1665 N N . TRP A 1 209 ? 26.285 3.756 -19.533 1.00 95.06 209 TRP A N 1
ATOM 1666 C CA . TRP A 1 209 ? 26.097 4.513 -18.300 1.00 95.06 209 TRP A CA 1
ATOM 1667 C C . TRP A 1 209 ? 25.577 3.654 -17.137 1.00 95.06 209 TRP A C 1
ATOM 1669 O O . TRP A 1 209 ? 25.810 4.002 -15.985 1.00 95.06 209 TRP A O 1
ATOM 1679 N N . LEU A 1 210 ? 24.913 2.524 -17.407 1.00 93.62 210 LEU A N 1
ATOM 1680 C CA . LEU A 1 210 ? 24.281 1.673 -16.394 1.00 93.62 210 LEU A CA 1
ATOM 1681 C C . LEU A 1 210 ? 25.266 0.609 -15.878 1.00 93.62 210 LEU A C 1
ATOM 1683 O O . LEU A 1 210 ? 25.162 -0.595 -16.148 1.00 93.62 210 LEU A O 1
ATOM 1687 N N . VAL A 1 211 ? 26.267 1.090 -15.141 1.00 88.38 211 VAL A N 1
ATOM 1688 C CA . VAL A 1 211 ? 27.322 0.285 -14.506 1.00 88.38 211 VAL A CA 1
ATOM 1689 C C . VAL A 1 211 ? 27.026 -0.001 -13.030 1.00 88.38 211 VAL A C 1
ATOM 1691 O O . VAL A 1 211 ? 26.099 0.549 -12.437 1.00 88.38 211 VAL A O 1
ATOM 1694 N N . THR A 1 212 ? 27.798 -0.905 -12.427 1.00 89.06 212 THR A N 1
ATOM 1695 C CA . THR A 1 212 ? 27.632 -1.363 -11.039 1.00 89.06 212 THR A CA 1
ATOM 1696 C C . THR A 1 212 ? 27.635 -0.210 -10.028 1.00 89.06 212 THR A C 1
ATOM 1698 O O . THR A 1 212 ? 28.451 0.703 -10.127 1.00 89.06 212 THR A O 1
ATOM 1701 N N . ASN A 1 213 ? 26.803 -0.318 -8.988 1.00 91.88 213 ASN A N 1
ATOM 1702 C CA . ASN A 1 213 ? 26.703 0.610 -7.853 1.00 91.88 213 ASN A CA 1
ATOM 1703 C C . ASN A 1 213 ? 26.194 2.020 -8.195 1.00 91.88 213 ASN A C 1
ATOM 1705 O O . ASN A 1 213 ? 26.476 2.965 -7.458 1.00 91.88 213 ASN A O 1
ATOM 1709 N N . ILE A 1 214 ? 25.416 2.173 -9.267 1.00 94.31 214 ILE A N 1
ATOM 1710 C CA . ILE A 1 214 ? 24.759 3.445 -9.594 1.00 94.31 214 ILE A CA 1
ATOM 1711 C C . ILE A 1 214 ? 23.378 3.522 -8.941 1.00 94.31 214 ILE A C 1
ATOM 1713 O O . ILE A 1 214 ? 22.623 2.551 -8.946 1.00 94.31 214 ILE A O 1
ATOM 1717 N N . GLU A 1 215 ? 23.041 4.686 -8.383 1.00 97.06 215 GLU A N 1
ATOM 1718 C CA . GLU A 1 215 ? 21.681 4.988 -7.927 1.00 97.06 215 GLU A CA 1
ATOM 1719 C C . GLU A 1 215 ? 20.797 5.347 -9.123 1.00 97.06 215 GLU A C 1
ATOM 1721 O O . GLU A 1 215 ? 21.147 6.195 -9.949 1.00 97.06 215 GLU A O 1
ATOM 1726 N N . VAL A 1 216 ? 19.642 4.698 -9.210 1.00 97.19 216 VAL A N 1
ATOM 1727 C CA . VAL A 1 216 ? 18.706 4.825 -10.324 1.00 97.19 216 VAL A CA 1
ATOM 1728 C C . VAL A 1 216 ? 17.285 4.984 -9.810 1.00 97.19 216 VAL A C 1
ATOM 1730 O O . VAL A 1 216 ? 16.929 4.483 -8.744 1.00 97.19 216 VAL A O 1
ATOM 1733 N N . TYR A 1 217 ? 16.452 5.645 -10.598 1.00 97.06 217 TYR A N 1
ATOM 1734 C CA . TYR A 1 217 ? 15.011 5.568 -10.460 1.00 97.06 217 TYR A CA 1
ATOM 1735 C C . TYR A 1 217 ? 14.445 4.519 -11.412 1.00 97.06 217 TYR A C 1
ATOM 1737 O O . TYR A 1 217 ? 14.952 4.345 -12.517 1.00 97.06 217 TYR A O 1
ATOM 1745 N N . ILE A 1 218 ? 13.375 3.847 -10.996 1.00 96.19 218 ILE A N 1
ATOM 1746 C CA . ILE A 1 218 ? 12.637 2.898 -11.830 1.00 96.19 218 ILE A CA 1
ATOM 1747 C C . ILE A 1 218 ? 11.207 3.365 -12.014 1.00 96.19 218 ILE A C 1
ATOM 1749 O O . ILE A 1 218 ? 10.582 3.834 -11.060 1.00 96.19 218 ILE A O 1
ATOM 1753 N N . LYS A 1 219 ? 10.671 3.115 -13.208 1.00 96.19 219 LYS A N 1
ATOM 1754 C CA . LYS A 1 219 ? 9.233 3.078 -13.458 1.00 96.19 219 LYS A CA 1
ATOM 1755 C C . LYS A 1 219 ? 8.801 1.766 -14.098 1.00 96.19 219 LYS A C 1
ATOM 1757 O O . LYS A 1 219 ? 9.540 1.153 -14.863 1.00 96.19 219 LYS A O 1
ATOM 1762 N N . VAL A 1 220 ? 7.562 1.370 -13.827 1.00 96.50 220 VAL A N 1
ATOM 1763 C CA . VAL A 1 220 ? 6.870 0.283 -14.531 1.00 96.50 220 VAL A CA 1
ATOM 1764 C C . VAL A 1 220 ? 6.027 0.874 -15.651 1.00 96.50 220 VAL A C 1
ATOM 1766 O O . VAL A 1 220 ? 5.211 1.755 -15.382 1.00 96.50 220 VAL A O 1
ATOM 1769 N N . ARG A 1 221 ? 6.172 0.355 -16.876 1.00 95.12 221 ARG A N 1
ATOM 1770 C CA . ARG A 1 221 ? 5.392 0.785 -18.041 1.00 95.12 221 ARG A CA 1
ATOM 1771 C C . ARG A 1 221 ? 4.371 -0.277 -18.444 1.00 95.12 221 ARG A C 1
ATOM 1773 O O . ARG A 1 221 ? 4.695 -1.454 -18.594 1.00 95.12 221 ARG A O 1
ATOM 1780 N N . LEU A 1 222 ? 3.130 0.157 -18.648 1.00 93.62 222 LEU A N 1
ATOM 1781 C CA . LEU A 1 222 ? 2.062 -0.629 -19.261 1.00 93.62 222 LEU A CA 1
ATOM 1782 C C . LEU A 1 222 ? 1.600 0.040 -20.561 1.00 93.62 222 LEU A C 1
ATOM 1784 O O . LEU A 1 222 ? 1.456 1.263 -20.598 1.00 93.62 222 LEU A O 1
ATOM 1788 N N . VAL A 1 223 ? 1.287 -0.745 -21.590 1.00 92.38 223 VAL A N 1
ATOM 1789 C CA . VAL A 1 223 ? 0.758 -0.263 -22.882 1.00 92.38 223 VAL A CA 1
ATOM 1790 C C . VAL A 1 223 ? -0.640 -0.804 -23.145 1.00 92.38 223 VAL A C 1
ATOM 1792 O O . VAL A 1 223 ? -0.989 -1.893 -22.688 1.00 92.38 223 VAL A O 1
ATOM 1795 N N . SER A 1 224 ? -1.479 -0.030 -23.834 1.00 89.81 224 SER A N 1
ATOM 1796 C CA . SER A 1 224 ? -2.851 -0.448 -24.119 1.00 89.81 224 SER A CA 1
ATOM 1797 C C . SER A 1 224 ? -2.896 -1.629 -25.085 1.00 89.81 224 SER A C 1
ATOM 1799 O O . SER A 1 224 ? -2.181 -1.665 -26.078 1.00 89.81 224 SER A O 1
ATOM 1801 N N . THR A 1 225 ? -3.796 -2.576 -24.818 1.00 86.62 225 THR A N 1
ATOM 1802 C CA . THR A 1 225 ? -4.041 -3.729 -25.698 1.00 86.62 225 THR A CA 1
ATOM 1803 C C . THR A 1 225 ? -5.082 -3.451 -26.784 1.00 86.62 225 THR A C 1
ATOM 1805 O O . THR A 1 225 ? -5.447 -4.355 -27.531 1.00 86.62 225 THR A O 1
ATOM 1808 N N . LYS A 1 226 ? -5.614 -2.225 -26.870 1.00 83.88 226 LYS A N 1
ATOM 1809 C CA . LYS A 1 226 ? -6.543 -1.844 -27.938 1.00 83.88 226 LYS A CA 1
ATOM 1810 C C . LYS A 1 226 ? -5.758 -1.459 -29.189 1.00 83.88 226 LYS A C 1
ATOM 1812 O O . LYS A 1 226 ? -4.964 -0.518 -29.149 1.00 83.88 226 LYS A O 1
ATOM 1817 N N . GLU A 1 227 ? -6.032 -2.159 -30.289 1.00 67.50 227 GLU A N 1
ATOM 1818 C CA . GLU A 1 227 ? -5.451 -1.877 -31.605 1.00 67.50 227 GLU A CA 1
ATOM 1819 C C . GLU A 1 227 ? -5.588 -0.389 -31.971 1.00 67.50 227 GLU A C 1
ATOM 1821 O O . GLU A 1 227 ? -6.663 0.201 -31.851 1.00 67.50 227 GLU A O 1
ATOM 1826 N N . GLY A 1 228 ? -4.475 0.221 -32.391 1.00 59.09 228 GLY A N 1
ATOM 1827 C CA . GLY A 1 228 ? -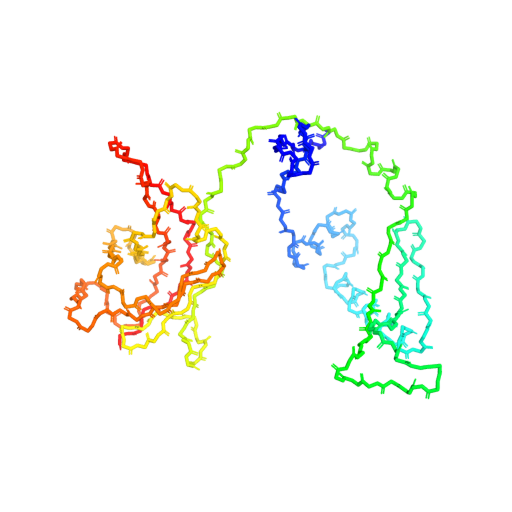4.422 1.614 -32.845 1.00 59.09 228 GLY A CA 1
ATOM 1828 C C . GLY A 1 228 ? -4.397 2.686 -31.747 1.00 59.09 228 GLY A C 1
ATOM 1829 O O . GLY A 1 228 ? -4.488 3.866 -32.076 1.00 59.09 228 GLY A O 1
ATOM 1830 N N . SER A 1 229 ? -4.276 2.323 -30.462 1.00 65.25 229 SER A N 1
ATOM 1831 C CA . SER A 1 229 ? -4.121 3.299 -29.370 1.00 65.25 229 SER A CA 1
ATOM 1832 C C . SER A 1 229 ? -2.708 3.297 -28.770 1.00 65.25 229 SER A C 1
ATOM 1834 O O . SER A 1 229 ? -2.309 2.345 -28.108 1.00 65.25 229 SER A O 1
ATOM 1836 N N . GLU A 1 230 ? -1.962 4.393 -28.939 1.00 60.81 230 GLU A N 1
ATOM 1837 C CA . GLU A 1 230 ? -0.648 4.614 -28.304 1.00 60.81 230 GLU A CA 1
ATOM 1838 C C . GLU A 1 230 ? -0.799 5.143 -26.867 1.00 60.81 230 GLU A C 1
ATOM 1840 O O . GLU A 1 230 ? -0.274 6.189 -26.490 1.00 60.81 230 GLU A O 1
ATOM 1845 N N . LEU A 1 231 ? -1.586 4.451 -26.041 1.00 79.06 231 LEU A N 1
ATOM 1846 C CA . LEU A 1 231 ? -1.759 4.839 -24.642 1.00 79.06 231 LEU A CA 1
ATOM 1847 C C . LEU A 1 231 ? -0.832 4.020 -23.752 1.00 79.06 231 LEU A C 1
ATOM 1849 O O . LEU A 1 231 ? -0.960 2.799 -23.672 1.00 79.06 231 LEU A O 1
ATOM 1853 N N . TYR A 1 232 ? 0.041 4.713 -23.025 1.00 83.31 232 TYR A N 1
ATOM 1854 C CA . TYR A 1 232 ? 0.882 4.128 -21.990 1.00 83.31 232 TYR A CA 1
ATOM 1855 C C . TYR A 1 232 ? 0.504 4.646 -20.598 1.00 83.31 232 TYR A C 1
ATOM 1857 O O . TYR A 1 232 ? -0.161 5.678 -20.423 1.00 83.31 232 TYR A O 1
ATOM 1865 N N . ARG A 1 233 ? 0.863 3.859 -19.589 1.00 86.00 233 ARG A N 1
ATOM 1866 C CA . ARG A 1 233 ? 0.745 4.190 -18.171 1.00 86.00 233 ARG A CA 1
ATOM 1867 C C . ARG A 1 233 ? 2.066 3.855 -17.510 1.00 86.00 233 ARG A C 1
ATOM 1869 O O . ARG A 1 233 ? 2.534 2.727 -17.627 1.00 86.00 233 ARG A O 1
ATOM 1876 N N . GLU A 1 234 ? 2.626 4.828 -16.817 1.00 89.62 234 GLU A N 1
ATOM 1877 C CA . GLU A 1 234 ? 3.864 4.679 -16.064 1.00 89.62 234 GLU A CA 1
ATOM 1878 C C . GLU A 1 234 ? 3.583 4.830 -14.578 1.00 89.62 234 GLU A C 1
ATOM 1880 O O . GLU A 1 234 ? 2.651 5.540 -14.189 1.00 89.62 234 GLU A O 1
ATOM 1885 N N . SER A 1 235 ? 4.385 4.157 -13.759 1.00 90.75 235 SER A N 1
ATOM 1886 C CA . SER A 1 235 ? 4.448 4.484 -12.343 1.00 90.75 235 SER A CA 1
ATOM 1887 C C . SER A 1 235 ? 5.213 5.770 -12.080 1.00 90.75 235 SER A C 1
ATOM 1889 O O . SER A 1 235 ? 5.977 6.245 -12.920 1.00 90.75 235 SER A O 1
ATOM 1891 N N . ASP A 1 236 ? 5.067 6.276 -10.860 1.00 87.56 236 ASP A N 1
ATOM 1892 C CA . ASP A 1 236 ? 6.018 7.225 -10.298 1.00 87.56 236 ASP A CA 1
ATOM 1893 C C . ASP A 1 236 ? 7.412 6.590 -10.169 1.00 87.56 236 ASP A C 1
ATOM 1895 O O . ASP A 1 236 ? 7.570 5.361 -10.197 1.00 87.56 236 ASP A O 1
ATOM 1899 N N . PHE A 1 237 ? 8.423 7.447 -10.030 1.00 89.81 237 PHE A N 1
ATOM 1900 C CA . PHE A 1 237 ? 9.796 7.026 -9.796 1.00 89.81 237 PHE A CA 1
ATOM 1901 C C . PHE A 1 237 ? 9.938 6.332 -8.442 1.00 89.81 237 PHE A C 1
ATOM 1903 O O . PHE A 1 237 ? 9.486 6.837 -7.414 1.00 89.81 237 PHE A O 1
ATOM 1910 N N . PHE A 1 238 ? 10.663 5.219 -8.435 1.00 94.00 238 PHE A N 1
ATOM 1911 C CA . PHE A 1 238 ? 11.138 4.578 -7.218 1.00 94.00 238 PHE A CA 1
ATOM 1912 C C . PHE A 1 238 ? 12.664 4.508 -7.208 1.00 94.00 238 PHE A C 1
ATOM 1914 O O . PHE A 1 238 ? 13.264 4.011 -8.158 1.00 94.00 238 PHE A O 1
ATOM 1921 N N . GLU A 1 239 ? 13.292 4.993 -6.138 1.00 95.00 239 GLU A N 1
ATOM 1922 C CA . GLU A 1 239 ? 14.751 5.036 -6.010 1.00 95.00 239 GLU A CA 1
ATOM 1923 C C . GLU A 1 239 ? 15.341 3.687 -5.565 1.00 95.00 239 GLU A C 1
ATOM 1925 O O . GLU A 1 239 ? 14.944 3.104 -4.551 1.00 95.00 239 GLU A O 1
ATOM 1930 N N . THR A 1 240 ? 16.342 3.202 -6.296 1.00 95.06 240 THR A N 1
ATOM 1931 C CA . THR A 1 240 ? 17.063 1.963 -5.996 1.00 95.06 240 THR A CA 1
ATOM 1932 C C . THR A 1 240 ? 18.507 2.003 -6.506 1.00 95.06 240 THR A C 1
ATOM 1934 O O . THR A 1 240 ? 18.973 3.021 -7.015 1.00 95.06 240 THR A O 1
ATOM 1937 N N . LYS A 1 241 ? 19.240 0.893 -6.371 1.00 95.44 241 LYS A N 1
ATOM 1938 C CA . LYS A 1 241 ? 20.604 0.740 -6.897 1.00 95.44 241 LYS A CA 1
ATOM 1939 C C . LYS A 1 241 ? 20.672 -0.291 -8.015 1.00 95.44 241 LYS A C 1
ATOM 1941 O O . LYS A 1 241 ? 20.063 -1.353 -7.930 1.00 95.44 241 LYS A O 1
ATOM 1946 N N . TRP A 1 242 ? 21.467 -0.006 -9.037 1.00 94.38 242 TRP A N 1
ATOM 1947 C CA . TRP A 1 242 ? 21.846 -0.983 -10.047 1.00 94.38 242 TRP A CA 1
ATOM 1948 C C . TRP A 1 242 ? 23.097 -1.750 -9.615 1.00 94.38 242 TRP A C 1
ATOM 1950 O O . TRP A 1 242 ? 24.164 -1.163 -9.421 1.00 94.38 242 TRP A O 1
ATOM 1960 N N . LEU A 1 243 ? 22.983 -3.070 -9.490 1.00 89.00 243 LEU A N 1
ATOM 1961 C CA . LEU A 1 243 ? 24.060 -3.969 -9.086 1.00 89.00 243 LEU A CA 1
ATOM 1962 C C . LEU A 1 243 ? 24.259 -5.040 -10.173 1.00 89.00 243 LEU A C 1
ATOM 1964 O O . LEU A 1 243 ? 23.523 -6.014 -10.257 1.00 89.00 243 LEU A O 1
ATOM 1968 N N . SER A 1 244 ? 25.239 -4.856 -11.060 1.00 78.50 244 SER A N 1
ATOM 1969 C CA . SER A 1 244 ? 25.512 -5.794 -12.167 1.00 78.50 244 SER A CA 1
ATOM 1970 C C . SER A 1 244 ? 26.089 -7.131 -11.707 1.00 78.50 244 SER A C 1
ATOM 1972 O O . SER A 1 244 ? 27.063 -7.073 -10.920 1.00 78.50 244 SER A O 1
#

Secondary structure (DSSP, 8-state):
-EEEEEEEEE-TTSSSEEEEE-------HHHHHHHHHHH-TTS-HHHHHHHHHHHHHHHHHHHTTT--EEETTTEEEEEEEES--SSTT----TTT-EEEEEEEE-HHHHHHHHHHEEEEE-PPP----EEEEEEETTT--SEEESSS-EEEEEE-SS-TTEEEEEEEEEESS-TT-EEEEEGGGEEEEEEETTEEEEEE-TTPPPPTT--TTEEEEEEEEEEE-STT---EEEPPPEEEEEE-

pLDDT: mean 92.3, std 6.89, range [54.88, 98.06]

Foldseek 3Di:
DAEWEWAWDQDPVDRDTDIDTDDPDDDDLQRVLVVVCVVPVVADSVNSVVVVVVVVVVCVVQQVVQDKDDDPQFKIKGKDKDFDDPDPPDDDDPVGIDIDIDMDTHPNNVVVVVVVYDYDYDPDDDDFWAFDAKAFPPVRAQEAEQAGKIKTFTAQQDDPQKDWFFKKKAFPVHRVDIDTQGPVQWAFPDGDRGMTITHGHPPDDDDPVLDAFTKIWMKTKIAGPDPPDRDIGIYDTDIGGYHD

Sequence (244 aa):
MRKLGYYLKKNPLSNNFIAKTVTVNTYTDKEFVSAMHQEDNNISEQQIKDVMKLLIKTSAKILSMGNAIVIPNFMKISPSVKGTFDSPDEGFDNKKHYVNVNCSVSQIFVSDLQKLIEVEKVDKPINIPHVIMVKENKTKENAIHKRYSTQILGDNFVMSGYQFDGIEITSKSDMSQVEFIQADNLDIIGLKPKEILFVIDRDYQNPPWLVTNIEVYIKVRLVSTKEGSELYRESDFFETKWLS